Protein AF-A0A374VRX0-F1 (afdb_monomer_lite)

Sequence (339 aa):
MTEEELYAGAGEVTRKCLDDILESEYGFVQDDEETYTSEYLLTYPCKTFAEGLTDTLLQHGFSGQADDAKEKIAYVRECCKQRGVTLNPEVIKSWFCGTRPNSGERSRDSLFRLCFALGLNDRETASFFQKVYFSCPFNFRSAKETVIWYCLRNGLGYPEMLSLAEQAEQLINEESATEEEMCYEQTSQLESALLQVGSTEELLCFFRENRLDFQMPRKTAIHYAKCLIQEATELAQNAIADQNEISHQKQKSGNVDLLLSVIFGENMRTYQKKSSFSKEAVFPELIRSDFPLGMNLSRIKRGEPVSDTILRKTLILLNFYCFFAVLFAKNDTSDLFCA

Foldseek 3Di:
DDPVVLCVVPAPVRVVVVCCVVVPPVDVPLDPPPPPPLVCLLVVPQDALQRLVLVVCVVLDQPDDSLDLVSQLVSLVVLCVVQVFDADSVLSSCSNPHHAQDPDPVSLVNLLSSCLSSLAALVRQQCCCVRNVVHHRADLLALLRLLSNVCRNVSHTPVVSVVLSVLLVCLLVVDDDDPVPDDDDRSVVSVVCSVVDDDSVSSSVSSNVCSVSNVDPCPSLLVLLLVLLVLLLVLLVVVVVVVDPDDDDDPDDPSLVSSVCSLPPPVCVVCVPPHHCCPPPSGPNVCSSLAADSVLSVCSNVVHDDDPSNSSNSSNSSSVSSVVSVVVVVCVVPPPDND

Structure (mmCIF, N/CA/C/O backbone):
data_AF-A0A374VRX0-F1
#
_entry.id   AF-A0A374VRX0-F1
#
loop_
_atom_site.group_PDB
_atom_site.id
_atom_site.type_symbol
_atom_site.label_atom_id
_atom_site.label_alt_id
_atom_site.label_comp_id
_atom_site.label_asym_id
_atom_site.label_entity_id
_atom_site.label_seq_id
_atom_site.pdbx_PDB_ins_code
_atom_site.Cartn_x
_atom_site.Cartn_y
_atom_site.Cartn_z
_atom_site.occupancy
_atom_site.B_iso_or_equiv
_atom_site.auth_seq_id
_atom_site.auth_comp_id
_atom_site.auth_asym_id
_atom_site.auth_atom_id
_atom_site.pdbx_PDB_model_num
ATOM 1 N N . MET A 1 1 ? 28.520 -6.061 -14.529 1.00 46.94 1 MET A N 1
ATOM 2 C CA . MET A 1 1 ? 27.678 -5.351 -13.565 1.00 46.94 1 MET A CA 1
ATOM 3 C C . MET A 1 1 ? 27.348 -6.385 -12.494 1.00 46.94 1 MET A C 1
ATOM 5 O O . MET A 1 1 ? 26.998 -7.487 -12.905 1.00 46.94 1 MET A O 1
ATOM 9 N N . THR A 1 2 ? 27.622 -6.142 -11.211 1.00 43.31 2 THR A N 1
ATOM 10 C CA . THR A 1 2 ? 27.417 -7.103 -10.104 1.00 43.31 2 THR A CA 1
ATOM 11 C C . THR A 1 2 ? 25.958 -7.097 -9.633 1.00 43.31 2 THR A C 1
ATOM 13 O O . THR A 1 2 ? 25.215 -6.164 -9.924 1.00 43.31 2 THR A O 1
ATOM 16 N N . GLU A 1 3 ? 25.530 -8.125 -8.895 1.00 43.12 3 GLU A N 1
ATOM 17 C CA . GLU A 1 3 ? 24.207 -8.174 -8.244 1.00 43.12 3 GLU A CA 1
ATOM 18 C C . GLU A 1 3 ? 23.927 -6.903 -7.415 1.00 43.12 3 GLU A C 1
ATOM 20 O O . GLU A 1 3 ? 22.835 -6.345 -7.437 1.00 43.12 3 GLU A O 1
ATOM 25 N N . GLU A 1 4 ? 24.964 -6.362 -6.772 1.00 43.19 4 GLU A N 1
ATOM 26 C CA . GLU A 1 4 ? 24.909 -5.122 -5.991 1.00 43.19 4 GLU A CA 1
ATOM 27 C C . GLU A 1 4 ? 24.466 -3.897 -6.810 1.00 43.19 4 GLU A C 1
ATOM 29 O O . GLU A 1 4 ? 23.812 -2.999 -6.276 1.00 43.19 4 GLU A O 1
ATOM 34 N N . GLU A 1 5 ? 24.777 -3.857 -8.106 1.00 45.66 5 GLU A N 1
ATOM 35 C CA . GLU A 1 5 ? 24.378 -2.771 -9.005 1.00 45.66 5 GLU A CA 1
ATOM 36 C C . GLU A 1 5 ? 22.905 -2.901 -9.445 1.00 45.66 5 GLU A C 1
ATOM 38 O O . GLU A 1 5 ? 22.247 -1.881 -9.640 1.00 45.66 5 GLU A O 1
ATOM 43 N N . LEU A 1 6 ? 22.343 -4.120 -9.502 1.00 41.59 6 LEU A N 1
ATOM 44 C CA . LEU A 1 6 ? 20.906 -4.355 -9.742 1.00 41.59 6 LEU A CA 1
ATOM 45 C C . LEU A 1 6 ? 20.046 -3.849 -8.569 1.00 41.59 6 LEU A C 1
ATOM 47 O O . LEU A 1 6 ? 18.936 -3.342 -8.757 1.00 41.59 6 LEU A O 1
ATOM 51 N N . TYR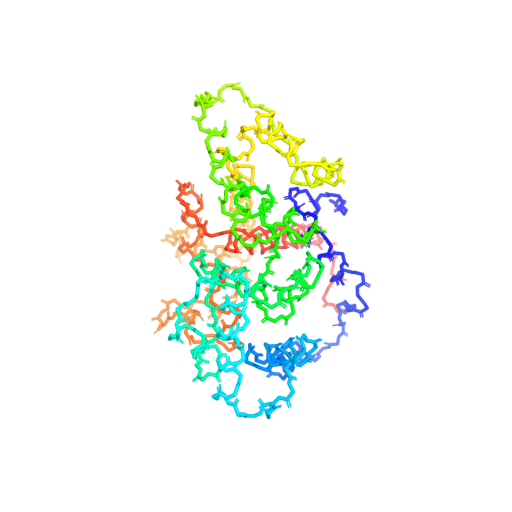 A 1 7 ? 20.580 -3.948 -7.350 1.00 45.06 7 TYR A N 1
ATOM 52 C CA . TYR A 1 7 ? 19.927 -3.503 -6.118 1.00 45.06 7 TYR A CA 1
ATOM 53 C C . TYR A 1 7 ? 20.205 -2.036 -5.753 1.00 45.06 7 TYR A C 1
ATOM 55 O O . TYR A 1 7 ? 19.698 -1.541 -4.728 1.00 45.06 7 TYR A O 1
ATOM 63 N N . ALA A 1 8 ? 20.995 -1.324 -6.562 1.00 41.69 8 ALA A N 1
ATOM 64 C CA . ALA A 1 8 ? 21.318 0.077 -6.334 1.00 41.69 8 ALA A CA 1
ATOM 65 C C . ALA A 1 8 ? 20.035 0.927 -6.364 1.00 41.69 8 ALA A C 1
ATOM 67 O O . ALA A 1 8 ? 19.256 0.904 -7.311 1.00 41.69 8 ALA A O 1
ATOM 68 N N . GLY A 1 9 ? 19.753 1.643 -5.272 1.00 40.66 9 GLY A N 1
ATOM 69 C CA . GLY A 1 9 ? 18.542 2.466 -5.144 1.00 40.66 9 GLY A CA 1
ATOM 70 C C . GLY A 1 9 ? 17.218 1.699 -4.976 1.00 40.66 9 GLY A C 1
ATOM 71 O O . GLY A 1 9 ? 16.185 2.333 -4.743 1.00 40.66 9 GLY A O 1
ATOM 72 N N . ALA A 1 10 ? 17.218 0.361 -5.034 1.00 46.75 10 ALA A N 1
ATOM 73 C CA . ALA A 1 10 ? 16.049 -0.451 -4.711 1.00 46.75 10 ALA A CA 1
ATOM 74 C C . ALA A 1 10 ? 15.803 -0.442 -3.191 1.00 46.75 10 ALA A C 1
ATOM 76 O O . ALA A 1 10 ? 16.706 -0.727 -2.405 1.00 46.75 10 ALA A O 1
ATOM 77 N N . GLY A 1 11 ? 14.579 -0.108 -2.769 1.00 51.78 11 GLY A N 1
ATOM 78 C CA . GLY A 1 11 ? 14.168 -0.253 -1.368 1.00 51.78 11 GLY A CA 1
ATOM 79 C C . GLY A 1 11 ? 14.103 -1.727 -0.955 1.00 51.78 11 GLY A C 1
ATOM 80 O O . GLY A 1 11 ? 13.935 -2.592 -1.809 1.00 51.78 11 GLY A O 1
ATOM 81 N N . GLU A 1 12 ? 14.190 -2.014 0.342 1.00 51.53 12 GLU A N 1
ATOM 82 C CA . GLU A 1 12 ? 14.286 -3.378 0.894 1.00 51.53 12 GLU A CA 1
ATOM 83 C C . GLU A 1 12 ? 13.179 -4.325 0.415 1.00 51.53 12 GLU A C 1
ATOM 85 O O . GLU A 1 12 ? 13.454 -5.444 0.004 1.00 51.53 12 GLU A O 1
ATOM 90 N N . VAL A 1 13 ? 11.934 -3.847 0.351 1.00 50.81 13 VAL A N 1
ATOM 91 C CA . VAL A 1 13 ? 10.809 -4.631 -0.187 1.00 50.81 13 VAL A CA 1
ATOM 92 C C . VAL A 1 13 ? 11.011 -4.967 -1.666 1.00 50.81 13 VAL A C 1
ATOM 94 O O . VAL A 1 13 ? 10.686 -6.064 -2.099 1.00 50.81 13 VAL A O 1
ATOM 97 N N . THR A 1 14 ? 11.546 -4.027 -2.449 1.00 53.75 14 THR A N 1
ATOM 98 C CA . THR A 1 14 ? 11.850 -4.263 -3.863 1.00 53.75 14 THR A CA 1
ATOM 99 C C . THR A 1 14 ? 12.999 -5.251 -4.011 1.00 53.75 14 THR A C 1
ATOM 101 O O . THR A 1 14 ? 12.908 -6.101 -4.883 1.00 53.75 14 THR A O 1
ATOM 104 N N . ARG A 1 15 ? 14.034 -5.167 -3.163 1.00 56.09 15 ARG A N 1
ATOM 105 C CA . ARG A 1 15 ? 15.128 -6.150 -3.142 1.00 56.09 15 ARG A CA 1
ATOM 106 C C . ARG A 1 15 ? 14.596 -7.527 -2.819 1.00 56.09 15 ARG A C 1
ATOM 108 O O . ARG A 1 15 ? 14.664 -8.372 -3.682 1.00 56.09 15 ARG A O 1
ATOM 115 N N . LYS A 1 16 ? 13.885 -7.687 -1.703 1.00 53.12 16 LYS A N 1
ATOM 116 C CA . LYS A 1 16 ? 13.289 -8.968 -1.326 1.00 53.12 16 LYS A CA 1
ATOM 117 C C . LYS A 1 16 ? 12.394 -9.558 -2.418 1.00 53.12 16 LYS A C 1
ATOM 119 O O . LYS A 1 16 ? 12.454 -10.747 -2.668 1.00 53.12 16 LYS A O 1
ATOM 124 N N . CYS A 1 17 ? 11.570 -8.747 -3.087 1.00 53.16 17 CYS A N 1
ATOM 125 C CA . CYS A 1 17 ? 10.779 -9.247 -4.212 1.00 53.16 17 CYS A CA 1
ATOM 126 C C . CYS A 1 17 ? 11.642 -9.652 -5.415 1.00 53.16 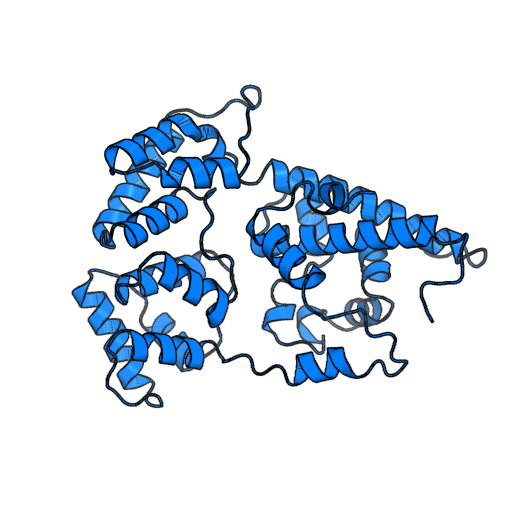17 CYS A C 1
ATOM 128 O O . CYS A 1 17 ? 11.267 -10.583 -6.113 1.00 53.16 17 CYS A O 1
ATOM 130 N N . LEU A 1 18 ? 12.737 -8.942 -5.695 1.00 55.72 18 LEU A N 1
ATOM 131 C CA . LEU A 1 18 ? 13.678 -9.311 -6.752 1.00 55.72 18 LEU A CA 1
ATOM 132 C C . LEU A 1 18 ? 14.470 -10.564 -6.363 1.00 55.72 18 LEU A C 1
ATOM 134 O O . LEU A 1 18 ? 14.548 -11.458 -7.189 1.00 55.72 18 LEU A O 1
ATOM 138 N N . ASP A 1 19 ? 14.951 -10.663 -5.125 1.00 55.12 19 ASP A N 1
ATOM 139 C CA . ASP A 1 19 ? 15.604 -11.841 -4.548 1.00 55.12 19 ASP A CA 1
ATOM 140 C C . ASP A 1 19 ? 14.660 -13.042 -4.645 1.00 55.12 19 ASP A C 1
ATOM 142 O O . ASP A 1 19 ? 15.007 -14.034 -5.260 1.00 55.12 19 ASP A O 1
ATOM 146 N N . ASP A 1 20 ? 13.411 -12.922 -4.180 1.00 52.62 20 ASP A N 1
ATOM 147 C CA . ASP A 1 20 ? 12.407 -13.986 -4.282 1.00 52.62 20 ASP A CA 1
ATOM 148 C C . ASP A 1 20 ? 12.154 -14.392 -5.751 1.00 52.62 20 ASP A C 1
ATOM 150 O O . ASP A 1 20 ? 11.906 -15.561 -6.024 1.00 52.62 20 ASP A O 1
ATOM 154 N N . ILE A 1 21 ? 12.210 -13.458 -6.711 1.00 54.72 21 ILE A N 1
ATOM 155 C CA . ILE A 1 21 ? 12.060 -13.756 -8.148 1.00 54.72 21 ILE A CA 1
ATOM 156 C C . ILE A 1 21 ? 13.313 -14.450 -8.704 1.00 54.72 21 ILE A C 1
ATOM 158 O O . ILE A 1 21 ? 13.181 -15.387 -9.486 1.00 54.72 21 ILE A O 1
ATOM 162 N N . LEU A 1 22 ? 14.508 -14.008 -8.316 1.00 52.75 22 LEU A N 1
ATOM 163 C CA . LEU A 1 22 ? 15.796 -14.499 -8.817 1.00 52.75 22 LEU A CA 1
ATOM 164 C C . LEU A 1 22 ? 16.233 -15.819 -8.155 1.00 52.75 22 LEU A C 1
ATOM 166 O O . LEU A 1 22 ? 16.872 -16.639 -8.807 1.00 52.75 22 LEU A O 1
ATOM 170 N N . GLU A 1 23 ? 15.891 -16.022 -6.881 1.00 49.25 23 GLU A N 1
ATOM 171 C CA . GLU A 1 23 ? 16.147 -17.229 -6.081 1.00 49.25 23 GLU A CA 1
ATOM 172 C C . GLU A 1 23 ? 15.068 -18.295 -6.266 1.00 49.25 23 GLU A C 1
ATOM 174 O O . GLU A 1 23 ? 15.305 -19.474 -5.988 1.00 49.25 23 GLU A O 1
ATOM 179 N N . SER A 1 24 ? 13.866 -17.910 -6.706 1.00 41.94 24 SER A N 1
ATOM 180 C CA . SER A 1 24 ? 12.857 -18.902 -7.044 1.00 41.94 24 SER A CA 1
ATOM 181 C C . SER A 1 24 ? 13.374 -19.813 -8.159 1.00 41.94 24 SER A C 1
ATOM 183 O O . SER A 1 24 ? 13.980 -19.347 -9.119 1.00 41.94 24 SER A O 1
ATOM 185 N N . GLU A 1 25 ? 13.088 -21.117 -8.073 1.00 36.41 25 GLU A N 1
ATOM 186 C CA . GLU A 1 25 ? 13.381 -22.118 -9.119 1.00 36.41 25 GLU A CA 1
ATOM 187 C C . GLU A 1 25 ? 12.646 -21.846 -10.454 1.00 36.41 25 GLU A C 1
ATOM 189 O O . GLU A 1 25 ? 12.513 -22.734 -11.294 1.00 36.41 25 GLU A O 1
ATOM 194 N N . TYR A 1 26 ? 12.174 -20.621 -10.697 1.00 45.47 26 TYR A N 1
ATOM 195 C CA . TYR A 1 26 ? 11.906 -20.125 -12.036 1.00 45.47 26 TYR A CA 1
ATOM 196 C C . TYR A 1 26 ? 13.253 -19.877 -12.717 1.00 45.47 26 TYR A C 1
ATOM 198 O O . TYR A 1 26 ? 13.641 -18.745 -13.006 1.00 45.47 26 TYR A O 1
ATOM 206 N N . GLY A 1 27 ? 13.970 -20.965 -13.014 1.00 36.22 27 GLY A N 1
ATOM 207 C CA . GLY A 1 27 ? 14.895 -20.930 -14.132 1.00 36.22 27 GLY A CA 1
ATOM 208 C C . GLY A 1 27 ? 14.141 -20.319 -15.310 1.00 36.22 27 GLY A C 1
ATOM 209 O O . GLY A 1 27 ? 12.973 -20.651 -15.527 1.00 36.22 27 GLY A O 1
ATOM 210 N N . PHE A 1 28 ? 14.766 -19.383 -16.024 1.00 40.41 28 PHE A N 1
ATOM 211 C CA . PHE A 1 28 ? 14.291 -19.005 -17.349 1.00 40.41 28 PHE A CA 1
ATOM 212 C C . PHE A 1 28 ? 14.180 -20.313 -18.131 1.00 40.41 28 PHE A C 1
ATOM 214 O O . PHE A 1 28 ? 15.199 -20.906 -18.481 1.00 40.41 28 PHE A O 1
ATOM 221 N N . VAL A 1 29 ? 12.961 -20.842 -18.245 1.00 36.88 29 VAL A N 1
ATOM 222 C CA . VAL A 1 29 ? 12.732 -22.155 -18.831 1.00 36.88 29 VAL A CA 1
ATOM 223 C C . VAL A 1 29 ? 13.149 -22.018 -20.289 1.00 36.88 29 VAL A C 1
ATOM 225 O O . VAL A 1 29 ? 12.511 -21.281 -21.037 1.00 36.88 29 VAL A O 1
ATOM 228 N N . GLN A 1 30 ? 14.247 -22.675 -20.665 1.00 39.25 30 GLN A N 1
ATOM 229 C CA . GLN A 1 30 ? 14.655 -22.885 -22.056 1.00 39.25 30 GLN A CA 1
ATOM 230 C C . GLN A 1 30 ? 13.724 -23.921 -22.704 1.00 39.25 30 GLN A C 1
ATOM 232 O O . GLN A 1 30 ? 14.182 -24.947 -23.192 1.00 39.25 30 GLN A O 1
ATOM 237 N N . ASP A 1 31 ? 12.411 -23.711 -22.626 1.00 36.66 31 ASP A N 1
ATOM 238 C CA . ASP A 1 31 ? 11.465 -24.501 -23.402 1.00 36.66 31 ASP A CA 1
ATOM 239 C C . ASP A 1 31 ? 10.896 -23.605 -24.492 1.00 36.66 31 ASP A C 1
ATOM 241 O O . ASP A 1 31 ? 10.275 -22.574 -24.227 1.00 36.66 31 ASP A O 1
ATOM 245 N N . ASP A 1 32 ? 11.077 -24.063 -25.728 1.00 42.22 32 ASP A N 1
ATOM 246 C CA . ASP A 1 32 ? 10.605 -23.484 -26.989 1.00 42.22 32 ASP A CA 1
ATOM 247 C C . ASP A 1 32 ? 9.068 -23.332 -27.075 1.00 42.22 32 ASP A C 1
ATOM 249 O O . ASP A 1 32 ? 8.522 -22.926 -28.103 1.00 42.22 32 ASP A O 1
ATOM 253 N N . GLU A 1 33 ? 8.343 -23.655 -26.001 1.00 43.09 33 GLU A N 1
ATOM 254 C CA . GLU A 1 33 ? 6.912 -23.438 -25.857 1.00 43.09 33 GLU A CA 1
ATOM 255 C C . GLU A 1 33 ? 6.644 -22.248 -24.922 1.00 43.09 33 GLU A C 1
ATOM 257 O O . GLU A 1 33 ? 6.479 -22.381 -23.709 1.00 43.09 33 GLU A O 1
ATOM 262 N N . GLU A 1 34 ? 6.526 -21.068 -25.535 1.00 44.81 34 GLU A N 1
ATOM 263 C CA . GLU A 1 34 ? 6.124 -19.748 -25.004 1.00 44.81 34 GLU A CA 1
ATOM 264 C C . GLU A 1 34 ? 4.774 -19.715 -24.228 1.00 44.81 34 GLU A C 1
ATOM 266 O O . GLU A 1 34 ? 4.194 -18.655 -23.972 1.00 44.81 34 GLU A O 1
ATOM 271 N N . THR A 1 35 ? 4.227 -20.870 -23.851 1.00 41.03 35 THR A N 1
ATOM 272 C CA . THR A 1 35 ? 2.845 -21.053 -23.395 1.00 41.03 35 THR A CA 1
ATOM 273 C C . THR A 1 35 ? 2.663 -20.832 -21.885 1.00 41.03 35 THR A C 1
ATOM 275 O O . THR A 1 35 ? 1.557 -20.543 -21.434 1.00 41.03 35 THR A O 1
ATOM 278 N N . TYR A 1 36 ? 3.721 -20.876 -21.067 1.00 47.44 36 TYR A N 1
ATOM 279 C CA . TYR A 1 36 ? 3.543 -20.988 -19.610 1.00 47.44 36 TYR A CA 1
ATOM 280 C C . TYR A 1 36 ? 3.323 -19.681 -18.829 1.00 47.44 36 TYR A C 1
ATOM 282 O O . TYR A 1 36 ? 2.727 -19.730 -17.758 1.00 47.44 36 TYR A O 1
ATOM 290 N N . THR A 1 37 ? 3.721 -18.498 -19.310 1.00 54.06 37 THR A N 1
ATOM 291 C CA . THR A 1 37 ? 3.550 -17.255 -18.517 1.00 54.06 37 THR A CA 1
ATOM 292 C C . THR A 1 37 ? 2.197 -16.584 -18.734 1.00 54.06 37 THR A C 1
ATOM 294 O O . THR A 1 37 ? 1.567 -16.136 -17.776 1.00 54.06 37 THR A O 1
ATOM 297 N N . SER A 1 38 ? 1.719 -16.522 -19.978 1.00 49.25 38 SER A N 1
ATOM 298 C CA . SER A 1 38 ? 0.449 -15.867 -20.304 1.00 49.25 38 SER A CA 1
ATOM 299 C C . SER A 1 38 ? -0.756 -16.682 -19.824 1.00 49.25 38 SER A C 1
ATOM 301 O O . SER A 1 38 ? -1.636 -16.125 -19.171 1.00 49.25 38 SER A O 1
ATOM 303 N N . GLU A 1 39 ? -0.766 -17.999 -20.045 1.00 54.38 39 GLU A N 1
ATOM 304 C CA . GLU A 1 39 ? -1.825 -18.893 -19.568 1.00 54.38 39 GLU A CA 1
ATOM 305 C C . GLU A 1 39 ? -1.838 -18.983 -18.035 1.00 54.38 39 GLU A C 1
ATOM 307 O O . GLU A 1 39 ? -2.901 -18.897 -17.417 1.00 54.38 39 GLU A O 1
ATOM 312 N N . TYR A 1 40 ? -0.668 -19.026 -17.389 1.00 53.81 40 TYR A N 1
ATOM 313 C CA . TYR A 1 40 ? -0.580 -18.941 -15.930 1.00 53.81 40 TYR A CA 1
ATOM 314 C C . TYR A 1 40 ? -1.113 -17.611 -15.391 1.00 53.81 40 TYR A C 1
ATOM 316 O O . TYR A 1 40 ? -1.929 -17.617 -14.482 1.00 53.81 40 TYR A O 1
ATOM 324 N N . LEU A 1 41 ? -0.740 -16.460 -15.963 1.00 54.69 41 LEU A N 1
ATOM 325 C CA . LEU A 1 41 ? -1.286 -15.160 -15.542 1.00 54.69 41 LEU A CA 1
ATOM 326 C C . LEU A 1 41 ? -2.801 -15.035 -15.775 1.00 54.69 41 LEU A C 1
ATOM 328 O O . LEU A 1 41 ? -3.472 -14.304 -15.043 1.00 54.69 41 LEU A O 1
ATOM 332 N N . LEU A 1 42 ? -3.341 -15.734 -16.778 1.00 55.62 42 LEU A N 1
ATOM 333 C CA . LEU A 1 42 ? -4.777 -15.787 -17.067 1.00 55.62 42 LEU A CA 1
ATOM 334 C C . LEU A 1 42 ? -5.542 -16.719 -16.121 1.00 55.62 42 LEU A C 1
ATOM 336 O O . LEU A 1 42 ? -6.707 -16.460 -15.820 1.00 55.62 42 LEU A O 1
ATOM 340 N N . THR A 1 43 ? -4.892 -17.777 -15.643 1.00 54.94 43 THR A N 1
ATOM 341 C CA . THR A 1 43 ? -5.447 -18.762 -14.704 1.00 54.94 43 THR A CA 1
ATOM 342 C C . THR A 1 43 ? -5.055 -18.505 -13.250 1.00 54.94 43 THR A C 1
ATOM 344 O O . THR A 1 43 ? -5.540 -19.214 -12.368 1.00 54.94 43 THR A O 1
ATOM 347 N N . TYR A 1 44 ? -4.207 -17.503 -12.984 1.00 56.47 44 TYR A N 1
ATOM 348 C CA . TYR A 1 44 ? -3.619 -17.270 -11.671 1.00 56.47 44 TYR A CA 1
ATOM 349 C C . TYR A 1 44 ? -4.739 -17.077 -10.644 1.00 56.47 44 TYR A C 1
ATOM 351 O O . TYR A 1 44 ? -5.477 -16.085 -1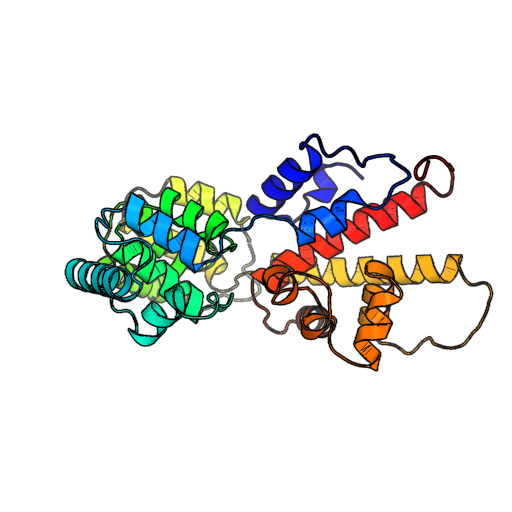0.734 1.00 56.47 44 TYR A O 1
ATOM 359 N N . PRO A 1 45 ? -4.900 -17.999 -9.674 1.00 57.09 45 PRO A N 1
ATOM 360 C CA . PRO A 1 45 ? -6.020 -17.989 -8.746 1.00 57.09 45 PRO A CA 1
ATOM 361 C C . PRO A 1 45 ? -5.770 -16.943 -7.654 1.00 57.09 45 PRO A C 1
ATOM 363 O O . PRO A 1 45 ? -5.545 -17.244 -6.483 1.00 57.09 45 PRO A O 1
ATOM 366 N N . CYS A 1 46 ? -5.791 -15.673 -8.046 1.00 65.75 46 CYS A N 1
ATOM 367 C CA . CYS A 1 46 ? -5.852 -14.559 -7.122 1.00 65.75 46 CYS A CA 1
ATOM 368 C C . CYS A 1 46 ? -7.243 -14.545 -6.500 1.00 65.75 46 CYS A C 1
ATOM 370 O O . CYS A 1 46 ? -8.225 -14.272 -7.194 1.00 65.75 46 CYS A O 1
ATOM 372 N N . LYS A 1 47 ? -7.320 -14.751 -5.181 1.00 78.56 47 LYS A N 1
ATOM 373 C CA . LYS A 1 47 ? -8.529 -14.406 -4.433 1.00 78.56 47 LYS A CA 1
ATOM 374 C C . LYS A 1 47 ? -8.914 -12.964 -4.751 1.00 78.56 47 LYS A C 1
ATOM 376 O O . LYS A 1 47 ? -8.078 -12.053 -4.769 1.00 78.56 47 LYS A O 1
ATOM 381 N N . THR A 1 48 ? -10.194 -12.754 -5.002 1.00 86.06 48 THR A N 1
ATOM 382 C CA . THR A 1 48 ? -10.766 -11.420 -5.097 1.00 86.06 48 THR A CA 1
ATOM 383 C C . THR A 1 48 ? -10.567 -10.682 -3.774 1.00 86.06 48 THR A C 1
ATOM 385 O O . THR A 1 48 ? -10.380 -11.279 -2.711 1.00 86.06 48 THR A O 1
ATOM 388 N N . PHE A 1 49 ? -10.638 -9.351 -3.817 1.00 90.06 49 PHE A N 1
ATOM 389 C CA . PHE A 1 49 ? -10.562 -8.553 -2.593 1.00 90.06 49 PHE A CA 1
ATOM 390 C C . PHE A 1 49 ? -11.656 -8.948 -1.589 1.00 90.06 49 PHE A C 1
ATOM 392 O O . PHE A 1 49 ? -11.387 -9.030 -0.396 1.00 90.06 49 PHE A O 1
ATOM 399 N N . ALA A 1 50 ? -12.866 -9.239 -2.076 1.00 92.56 50 ALA A N 1
ATOM 400 C CA . ALA A 1 50 ? -13.990 -9.651 -1.244 1.00 92.56 50 ALA A CA 1
ATOM 401 C C . ALA A 1 50 ? -13.736 -10.999 -0.550 1.00 92.56 50 ALA A C 1
ATOM 403 O O . ALA A 1 50 ? -14.030 -11.129 0.638 1.00 92.56 50 ALA A O 1
ATOM 404 N N . GLU A 1 51 ? -13.166 -11.980 -1.255 1.00 91.81 51 GLU A N 1
ATOM 405 C CA . GLU A 1 51 ? -12.783 -13.278 -0.681 1.00 91.81 51 GLU A CA 1
ATOM 406 C C . GLU A 1 51 ? -11.674 -13.110 0.360 1.00 91.81 51 GLU A C 1
ATOM 408 O O . GLU A 1 51 ? -11.842 -13.530 1.502 1.00 91.81 51 GLU A O 1
ATOM 413 N N . GLY A 1 52 ? -10.585 -12.412 0.020 1.00 92.88 52 GLY A N 1
ATOM 414 C CA . GLY A 1 52 ? -9.480 -12.191 0.958 1.00 92.88 52 GLY A CA 1
ATOM 415 C C . GLY A 1 52 ? -9.886 -11.375 2.192 1.00 92.88 52 GLY A C 1
ATOM 416 O O . GLY A 1 52 ? -9.431 -11.651 3.305 1.00 92.88 52 GLY A O 1
ATOM 417 N N . LEU A 1 53 ? -10.791 -10.403 2.034 1.00 95.88 53 LEU A N 1
ATOM 418 C CA . LEU A 1 53 ? -11.371 -9.682 3.164 1.00 95.88 53 LEU A CA 1
ATOM 419 C C . LEU A 1 53 ? -12.270 -10.598 4.001 1.00 95.88 53 LEU A C 1
ATOM 421 O O . LEU A 1 53 ? -12.197 -10.552 5.223 1.00 95.88 53 LEU A O 1
ATOM 425 N N . THR A 1 54 ? -13.082 -11.450 3.372 1.00 95.94 54 THR A N 1
ATOM 426 C CA . THR A 1 54 ? -13.931 -12.418 4.086 1.00 95.94 54 THR A CA 1
ATOM 427 C C . THR A 1 54 ? -13.086 -13.380 4.924 1.00 95.94 54 THR A C 1
ATOM 429 O O . THR A 1 54 ? -13.388 -13.570 6.099 1.00 95.94 54 THR A O 1
ATOM 432 N N . ASP A 1 55 ? -11.980 -13.893 4.381 1.00 94.81 55 ASP A N 1
ATOM 433 C CA . ASP A 1 55 ? -11.030 -14.721 5.135 1.00 94.81 55 ASP A CA 1
ATOM 434 C C . ASP A 1 55 ? -10.450 -13.971 6.338 1.00 94.81 55 ASP A C 1
ATOM 436 O O . ASP A 1 55 ? -10.353 -14.522 7.434 1.00 94.81 55 ASP A O 1
ATOM 440 N N . THR A 1 56 ? -10.110 -12.693 6.147 1.00 96.38 56 THR A N 1
ATOM 441 C CA . THR A 1 56 ? -9.608 -11.830 7.225 1.00 96.38 56 THR A CA 1
ATOM 442 C C . THR A 1 56 ? -10.670 -11.655 8.314 1.00 96.38 56 THR A C 1
ATOM 444 O O . THR A 1 56 ? -10.360 -11.746 9.497 1.00 96.38 56 THR A O 1
ATOM 447 N N . LEU A 1 57 ? -11.943 -11.465 7.949 1.00 97.44 57 LEU A N 1
ATOM 448 C CA . LEU A 1 57 ? -13.027 -11.379 8.930 1.00 97.44 57 LEU A CA 1
ATOM 449 C C . LEU A 1 57 ? -13.168 -12.675 9.740 1.00 97.44 57 LEU A C 1
ATOM 451 O O . LEU A 1 57 ? -13.276 -12.610 10.964 1.00 97.44 57 LEU A O 1
ATOM 455 N N . LEU A 1 58 ? -13.153 -13.835 9.072 1.00 96.31 58 LEU A N 1
ATOM 456 C CA . LEU A 1 58 ? -13.279 -15.150 9.714 1.00 96.31 58 LEU A CA 1
ATOM 457 C C . LEU A 1 58 ? -12.139 -15.404 10.710 1.00 96.31 58 LEU A C 1
ATOM 459 O O . LEU A 1 58 ? -12.380 -15.855 11.828 1.00 96.31 58 LEU A O 1
ATOM 463 N N . GLN A 1 59 ? -10.905 -15.053 10.337 1.00 94.56 59 GLN A N 1
ATOM 464 C CA . GLN A 1 59 ? -9.734 -15.160 11.216 1.00 94.56 59 GLN A CA 1
ATOM 465 C C . GLN A 1 59 ? -9.834 -14.251 12.448 1.00 94.56 59 GLN A C 1
ATOM 467 O O . GLN A 1 59 ? -9.312 -14.590 13.507 1.00 94.56 59 GLN A O 1
ATOM 472 N N . HIS A 1 60 ? -10.546 -13.129 12.327 1.00 94.44 60 HIS A N 1
ATOM 473 C CA . HIS A 1 60 ? -10.679 -12.121 13.376 1.00 94.44 60 HIS A CA 1
ATOM 474 C C . HIS A 1 60 ? -12.048 -12.120 14.063 1.00 94.44 60 HIS A C 1
ATOM 476 O O . HIS A 1 60 ? -12.449 -11.093 14.605 1.00 94.44 60 HIS A O 1
ATOM 482 N N . GLY A 1 61 ? -12.751 -13.258 14.087 1.00 93.75 61 GLY A N 1
ATOM 483 C CA . GLY A 1 61 ? -13.911 -13.474 14.962 1.00 93.75 61 GLY A CA 1
ATOM 484 C C . GLY A 1 61 ? -15.288 -13.314 14.314 1.00 93.75 61 GLY A C 1
ATOM 485 O O . GLY A 1 61 ? -16.295 -13.400 15.017 1.00 93.75 61 GLY A O 1
ATOM 486 N N . PHE A 1 62 ? -15.370 -13.124 12.995 1.00 96.81 62 PHE A N 1
ATOM 487 C CA . PHE A 1 62 ? -16.650 -13.210 12.293 1.00 96.81 62 PHE A CA 1
ATOM 488 C C . PHE A 1 62 ? -17.151 -14.660 12.279 1.00 96.81 62 PHE A C 1
ATOM 490 O O . PHE A 1 62 ? -16.467 -15.553 11.788 1.00 96.81 62 PHE A O 1
ATOM 497 N N . SER A 1 63 ? -18.356 -14.888 12.802 1.00 94.38 63 SER A N 1
ATOM 498 C CA . SER A 1 63 ? -18.998 -16.211 12.890 1.00 94.38 63 SER A CA 1
ATOM 499 C C . SER A 1 63 ? -20.264 -16.344 12.035 1.00 94.38 63 SER A C 1
ATOM 501 O O . SER A 1 63 ? -20.979 -17.341 12.142 1.00 94.38 63 SER A O 1
ATOM 503 N N . GLY A 1 64 ? -20.557 -15.332 11.214 1.00 92.50 64 GLY A N 1
ATOM 504 C CA . GLY A 1 64 ? -21.691 -15.330 10.296 1.00 92.50 64 GLY A CA 1
ATOM 505 C C . GLY A 1 64 ? -21.433 -16.119 9.010 1.00 92.50 64 GLY A C 1
ATOM 506 O O . GLY A 1 64 ? -20.401 -16.769 8.837 1.00 92.50 64 GLY A O 1
ATOM 507 N N . GLN A 1 65 ? -22.379 -16.042 8.079 1.00 92.38 65 GLN A N 1
ATOM 508 C CA . GLN A 1 65 ? -22.285 -16.699 6.777 1.00 92.38 65 GLN A CA 1
ATOM 509 C C . GLN A 1 65 ? -21.304 -15.959 5.859 1.00 92.38 65 GLN A C 1
ATOM 511 O O . GLN A 1 65 ? -21.477 -14.775 5.564 1.00 92.38 65 GLN A O 1
ATOM 516 N N . ALA A 1 66 ? -20.286 -16.667 5.359 1.00 90.19 66 ALA A N 1
ATOM 517 C CA . ALA A 1 66 ? -19.244 -16.096 4.498 1.00 90.19 66 ALA A CA 1
ATOM 518 C C . ALA A 1 66 ? -19.802 -15.498 3.192 1.00 90.19 66 ALA A C 1
ATOM 520 O O . ALA A 1 66 ? -19.281 -14.492 2.704 1.00 90.19 66 ALA A O 1
ATOM 521 N N . ASP A 1 67 ? -20.894 -16.055 2.671 1.00 90.75 67 ASP A N 1
ATOM 522 C CA . ASP A 1 67 ? -21.539 -15.594 1.438 1.00 90.75 67 ASP A CA 1
ATOM 523 C C . ASP A 1 67 ? -22.560 -14.465 1.672 1.00 90.75 67 ASP A C 1
ATOM 525 O O . ASP A 1 67 ? -22.998 -13.815 0.719 1.00 90.75 67 ASP A O 1
ATOM 529 N N . ASP A 1 68 ? -22.912 -14.160 2.928 1.00 93.50 68 ASP A N 1
ATOM 530 C CA . ASP A 1 68 ? -23.845 -13.076 3.243 1.00 93.50 68 ASP A CA 1
ATOM 531 C C . ASP A 1 68 ? -23.107 -11.740 3.415 1.00 93.50 68 ASP A C 1
ATOM 533 O O . ASP A 1 68 ? -22.528 -11.411 4.456 1.00 93.50 68 ASP A O 1
ATOM 537 N N . ALA A 1 69 ? -23.161 -10.911 2.371 1.00 93.31 69 ALA A N 1
ATOM 538 C CA . ALA A 1 69 ? -22.592 -9.569 2.403 1.00 93.31 69 ALA A CA 1
ATOM 539 C C . ALA A 1 69 ? -23.193 -8.679 3.509 1.00 93.31 69 ALA A C 1
ATOM 541 O O . ALA A 1 69 ? -22.483 -7.833 4.050 1.00 93.31 69 ALA A O 1
ATOM 542 N N . LYS A 1 70 ? -24.471 -8.841 3.875 1.00 93.88 70 LYS A N 1
ATOM 543 C CA . LYS A 1 70 ? -25.111 -8.020 4.916 1.00 93.88 70 LYS A CA 1
ATOM 544 C C . LYS A 1 70 ? -24.555 -8.346 6.294 1.00 93.88 70 LYS A C 1
ATOM 546 O O . LYS A 1 70 ? -24.280 -7.412 7.046 1.00 93.88 70 LYS A O 1
ATOM 551 N N . GLU A 1 71 ? -24.359 -9.626 6.606 1.00 96.19 71 GLU A N 1
ATOM 552 C CA . GLU A 1 71 ? -23.750 -10.040 7.875 1.00 96.19 71 GLU A CA 1
ATOM 553 C C . GLU A 1 71 ? -22.307 -9.534 7.984 1.00 96.19 71 GLU A C 1
ATOM 555 O O . GLU A 1 71 ? -21.944 -8.937 8.999 1.00 96.19 71 GLU A O 1
ATOM 560 N N . LYS A 1 72 ? -21.517 -9.650 6.907 1.00 96.25 72 LYS A N 1
ATOM 561 C CA . LYS A 1 72 ? -20.141 -9.119 6.854 1.00 96.25 72 LYS A CA 1
ATOM 562 C C . LYS A 1 72 ? -20.089 -7.602 7.046 1.00 96.25 72 LYS A C 1
ATOM 564 O O . LYS A 1 72 ? -19.282 -7.098 7.827 1.00 96.25 72 LYS A O 1
ATOM 569 N N . ILE A 1 73 ? -20.976 -6.855 6.382 1.00 95.62 73 ILE A N 1
ATOM 570 C CA . ILE A 1 73 ? -21.077 -5.396 6.545 1.00 95.62 73 ILE A CA 1
ATOM 571 C C . ILE A 1 73 ? -21.470 -5.040 7.985 1.00 95.62 73 ILE A C 1
ATOM 573 O O . ILE A 1 73 ? -20.891 -4.121 8.565 1.00 95.62 73 ILE A O 1
ATOM 577 N N . ALA A 1 74 ? -22.445 -5.742 8.570 1.00 96.12 74 ALA A N 1
ATOM 578 C CA . ALA A 1 74 ? -22.879 -5.505 9.944 1.00 96.12 74 ALA A CA 1
ATOM 579 C C . ALA A 1 74 ? -21.744 -5.762 10.945 1.00 96.12 74 ALA A C 1
ATOM 581 O O . ALA A 1 74 ? -21.516 -4.931 11.824 1.00 96.12 74 ALA A O 1
ATOM 582 N N . TYR A 1 75 ? -20.989 -6.844 10.749 1.00 97.56 75 TYR A N 1
ATOM 583 C CA . TYR A 1 75 ? -19.823 -7.177 11.558 1.00 97.56 75 TYR A CA 1
ATOM 584 C C . TYR A 1 75 ? -18.767 -6.067 11.537 1.00 97.56 75 TYR A C 1
ATOM 586 O O . TYR A 1 75 ? -18.407 -5.537 12.586 1.00 97.56 75 TYR A O 1
ATOM 594 N N . VAL A 1 76 ? -18.343 -5.627 10.345 1.00 97.62 76 VAL A N 1
ATOM 595 C CA . VAL A 1 76 ? -17.355 -4.541 10.209 1.00 97.62 76 VAL A CA 1
ATOM 596 C C . VAL A 1 76 ? -17.848 -3.254 10.877 1.00 97.62 76 VAL A C 1
ATOM 598 O O . VAL A 1 76 ? -17.068 -2.558 11.528 1.00 97.62 76 VAL A O 1
ATOM 601 N N . ARG A 1 77 ? -19.140 -2.924 10.755 1.00 96.81 77 ARG A N 1
ATOM 602 C CA . ARG A 1 77 ? -19.719 -1.728 11.390 1.00 96.81 77 ARG A CA 1
ATOM 603 C C . ARG A 1 77 ? -19.727 -1.815 12.913 1.00 96.81 77 ARG A C 1
ATOM 605 O O . ARG A 1 77 ? -19.465 -0.805 13.564 1.00 96.81 77 ARG A O 1
ATOM 612 N N . GLU A 1 78 ? -20.010 -2.985 13.470 1.00 96.88 78 GLU A N 1
ATOM 613 C CA . GLU A 1 78 ? -19.955 -3.200 14.915 1.00 96.88 78 GLU A CA 1
ATOM 614 C C . GLU A 1 78 ? -18.513 -3.095 15.427 1.00 96.88 78 GLU A C 1
ATOM 616 O O . GLU A 1 78 ? -18.246 -2.349 16.367 1.00 96.88 78 GLU A O 1
ATOM 621 N N . CYS A 1 79 ? -17.560 -3.713 14.729 1.00 97.75 79 CYS A N 1
ATOM 622 C CA . CYS A 1 79 ? -16.129 -3.567 14.986 1.00 97.75 79 CYS A CA 1
ATOM 623 C C . CYS A 1 79 ? -15.668 -2.094 14.973 1.00 97.75 79 CYS A C 1
ATOM 625 O O . CYS A 1 79 ? -14.960 -1.650 15.879 1.00 97.75 79 CYS A O 1
ATOM 627 N N . CYS A 1 80 ? -16.126 -1.307 13.992 1.00 97.44 80 CYS A N 1
ATOM 628 C CA . CYS A 1 80 ? -15.856 0.132 13.928 1.00 97.44 80 CYS A CA 1
ATOM 629 C C . CYS A 1 80 ? -16.374 0.866 15.170 1.00 97.44 80 CYS A C 1
ATOM 631 O O . CYS A 1 80 ? -15.645 1.649 15.777 1.00 97.44 80 CYS A O 1
ATOM 633 N N . LYS A 1 81 ? -17.623 0.592 15.569 1.00 96.44 81 LYS A N 1
ATOM 634 C CA . LYS A 1 81 ? -18.258 1.214 16.735 1.00 96.44 81 LYS A CA 1
ATOM 635 C C . LYS A 1 81 ? -17.517 0.875 18.029 1.00 96.44 81 LYS A C 1
ATOM 637 O O . LYS A 1 81 ? -17.272 1.772 18.830 1.00 96.44 81 LYS A O 1
ATOM 642 N N . GLN A 1 82 ? -17.143 -0.389 18.216 1.00 96.25 82 GLN A N 1
ATOM 643 C CA . GLN A 1 82 ? -16.434 -0.858 19.409 1.00 96.25 82 GLN A CA 1
ATOM 644 C C . GLN A 1 82 ? -15.053 -0.216 19.566 1.00 96.25 82 GLN A C 1
ATOM 646 O O . GLN A 1 82 ? -14.636 0.059 20.686 1.00 96.25 82 GLN A O 1
ATOM 651 N N . ARG A 1 83 ? -14.358 0.049 18.454 1.00 95.88 83 ARG A N 1
ATOM 652 C CA . ARG A 1 83 ? -12.985 0.581 18.452 1.00 95.88 83 ARG A CA 1
ATOM 653 C C . ARG A 1 83 ? -12.890 2.076 18.124 1.00 95.88 83 ARG A C 1
ATOM 655 O O . ARG A 1 83 ? -11.799 2.580 17.876 1.00 9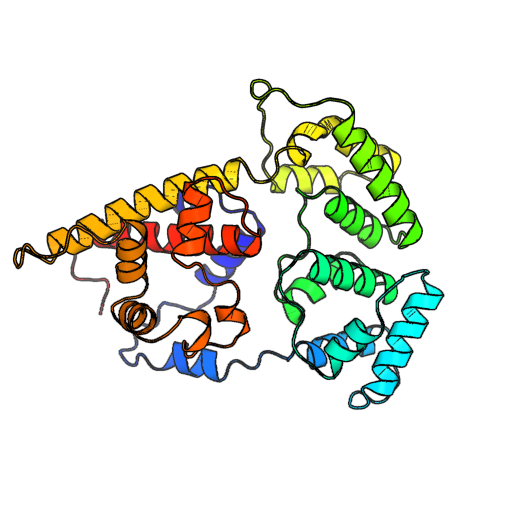5.88 83 ARG A O 1
ATOM 662 N N . GLY A 1 84 ? -14.019 2.790 18.100 1.00 95.38 84 GLY A N 1
ATOM 663 C CA . GLY A 1 84 ? -14.050 4.234 17.837 1.00 95.38 84 GLY A CA 1
ATOM 664 C C . GLY A 1 84 ? -13.577 4.630 16.432 1.00 95.38 84 GLY A C 1
ATOM 665 O O . GLY A 1 84 ? -13.116 5.750 16.222 1.00 95.38 84 GLY A O 1
ATOM 666 N N . VAL A 1 85 ? -13.674 3.724 15.457 1.00 96.94 85 VAL A N 1
ATOM 667 C CA . VAL A 1 85 ? -13.264 3.967 14.070 1.00 96.94 85 VAL A CA 1
ATOM 668 C C . VAL A 1 85 ? -14.451 4.464 13.256 1.00 96.94 85 VAL A C 1
ATOM 670 O O . VAL A 1 85 ? -15.546 3.910 13.311 1.00 96.94 85 VAL A O 1
ATOM 673 N N . THR A 1 86 ? -14.225 5.484 12.429 1.00 94.31 86 THR A N 1
ATOM 674 C CA . THR A 1 86 ? -15.227 5.948 11.461 1.00 94.31 86 THR A CA 1
ATOM 675 C C . THR A 1 86 ? -14.873 5.477 10.056 1.00 94.31 86 THR A C 1
ATOM 677 O O . THR A 1 86 ? -13.826 5.853 9.527 1.00 94.31 86 THR A O 1
ATOM 680 N N . LEU A 1 87 ? -15.771 4.704 9.441 1.00 94.31 87 LEU A N 1
ATOM 681 C CA . LEU A 1 87 ? -15.705 4.270 8.045 1.00 94.31 87 LEU A CA 1
ATOM 682 C C . LEU A 1 87 ? -17.019 4.565 7.318 1.00 94.31 87 LEU A C 1
ATOM 684 O O . LEU A 1 87 ? -18.102 4.462 7.895 1.00 94.31 87 LEU A O 1
ATOM 688 N N . ASN A 1 88 ? -16.923 4.921 6.035 1.00 92.06 88 ASN A N 1
ATOM 689 C CA . ASN A 1 88 ? -18.096 5.197 5.210 1.00 92.06 88 ASN A CA 1
ATOM 690 C C . ASN A 1 88 ? -18.854 3.883 4.902 1.00 92.06 88 ASN A C 1
ATOM 692 O O . ASN A 1 88 ? -18.263 2.981 4.304 1.00 92.06 88 ASN A O 1
ATOM 696 N N . PRO A 1 89 ? -20.154 3.769 5.242 1.00 89.56 89 PRO A N 1
ATOM 697 C CA . PRO A 1 89 ? -20.939 2.561 4.988 1.00 89.56 89 PRO A CA 1
ATOM 698 C C . PRO A 1 89 ? -20.991 2.125 3.517 1.00 89.56 89 PRO A C 1
ATOM 700 O O . PRO A 1 89 ? -20.954 0.928 3.243 1.00 89.56 89 PRO A O 1
ATOM 703 N N . GLU A 1 90 ? -21.037 3.068 2.571 1.00 90.50 90 GLU A N 1
ATOM 704 C CA . GLU A 1 90 ? -21.048 2.744 1.136 1.00 90.50 90 GLU A CA 1
ATOM 705 C C . GLU A 1 90 ? -19.700 2.186 0.669 1.00 90.50 90 GLU A C 1
ATOM 707 O O . GLU A 1 90 ? -19.656 1.323 -0.205 1.00 90.50 90 GLU A O 1
ATOM 712 N N . VAL A 1 91 ? -18.602 2.621 1.295 1.00 91.25 91 VAL A N 1
ATOM 713 C CA . VAL A 1 91 ? -17.263 2.076 1.033 1.00 91.25 91 VAL A CA 1
ATOM 714 C C . VAL A 1 91 ? -17.149 0.649 1.577 1.00 91.25 91 VAL A C 1
ATOM 716 O O . VAL A 1 91 ? -16.669 -0.231 0.874 1.00 91.25 91 VAL A O 1
ATOM 719 N N . ILE A 1 92 ? -17.661 0.376 2.782 1.00 93.31 92 ILE A N 1
ATOM 720 C CA . ILE A 1 92 ? -17.686 -0.997 3.325 1.00 93.31 92 ILE A CA 1
ATOM 721 C C . ILE A 1 92 ? -18.523 -1.912 2.422 1.00 93.31 92 ILE A C 1
ATOM 723 O O . ILE A 1 92 ? -18.136 -3.039 2.127 1.00 93.31 92 ILE A O 1
ATOM 727 N N . LYS A 1 93 ? -19.674 -1.425 1.953 1.00 92.31 93 LYS A N 1
ATOM 728 C CA . LYS A 1 93 ? -20.544 -2.175 1.046 1.00 92.31 93 LYS A CA 1
ATOM 729 C C . LYS A 1 93 ? -19.864 -2.470 -0.292 1.00 92.31 93 LYS A C 1
ATOM 731 O O . LYS A 1 93 ? -20.001 -3.582 -0.800 1.00 92.31 93 LYS A O 1
ATOM 736 N N . SER A 1 94 ? -19.130 -1.513 -0.864 1.00 92.19 94 SER A N 1
ATOM 737 C CA . SER A 1 94 ? -18.452 -1.719 -2.150 1.00 92.19 94 SER A CA 1
ATOM 738 C C . SER A 1 94 ? -17.359 -2.787 -2.081 1.00 92.19 94 SER A C 1
ATOM 740 O O . SER A 1 94 ? -17.132 -3.472 -3.071 1.00 92.19 94 SER A O 1
ATOM 742 N N . TRP A 1 95 ? -16.748 -3.006 -0.916 1.00 94.19 95 TRP A N 1
ATOM 743 C CA . TRP A 1 95 ? -15.743 -4.051 -0.712 1.00 94.19 95 TRP A CA 1
ATOM 744 C C . TRP A 1 95 ? -16.277 -5.482 -0.817 1.00 94.19 95 TRP A C 1
ATOM 746 O O . TRP A 1 95 ? -15.519 -6.375 -1.188 1.00 94.19 95 TRP A O 1
ATOM 756 N N . PHE A 1 96 ? -17.562 -5.703 -0.519 1.00 93.00 96 PHE A N 1
ATOM 757 C CA . PHE A 1 96 ? -18.199 -7.025 -0.604 1.00 93.00 96 PHE A CA 1
ATOM 758 C C . PHE A 1 96 ? -19.101 -7.196 -1.827 1.00 93.00 96 PHE A C 1
ATOM 760 O O . PHE A 1 96 ? -19.349 -8.324 -2.238 1.00 93.00 96 PHE A O 1
ATOM 767 N N . CYS A 1 97 ? -19.605 -6.098 -2.393 1.00 83.88 97 CYS A N 1
ATOM 768 C CA . CYS A 1 97 ? -20.587 -6.128 -3.480 1.00 83.88 97 CYS A CA 1
ATOM 769 C C . CYS A 1 97 ? -20.100 -5.453 -4.769 1.00 83.88 97 CYS A C 1
ATOM 771 O O . CYS A 1 97 ? -20.886 -5.280 -5.699 1.00 83.88 97 CYS A O 1
ATOM 773 N N . GLY A 1 98 ? -18.857 -4.981 -4.806 1.00 75.12 98 GLY A N 1
ATOM 774 C CA . GLY A 1 98 ? -18.368 -4.107 -5.862 1.00 75.12 98 GLY A CA 1
ATOM 775 C C . GLY A 1 98 ? -16.910 -4.348 -6.216 1.00 75.12 98 GLY A C 1
ATOM 776 O O . GLY A 1 98 ? -16.373 -5.445 -6.082 1.00 75.12 98 GLY A O 1
ATOM 777 N N . THR A 1 99 ? -16.281 -3.301 -6.739 1.00 73.00 99 THR A N 1
ATOM 778 C CA . THR A 1 99 ? -14.906 -3.341 -7.227 1.00 73.00 99 THR A CA 1
ATOM 779 C C . THR A 1 99 ? -13.903 -3.194 -6.090 1.00 73.00 99 THR A C 1
ATOM 781 O O . THR A 1 99 ? -14.137 -2.486 -5.108 1.00 73.00 99 THR A O 1
ATOM 784 N N . ARG A 1 100 ? -12.737 -3.809 -6.280 1.00 82.56 100 ARG A N 1
ATOM 785 C CA . ARG A 1 100 ? -11.551 -3.655 -5.434 1.00 82.56 100 ARG A CA 1
ATOM 786 C C . ARG A 1 100 ? -11.264 -2.173 -5.103 1.00 82.56 100 ARG A C 1
ATOM 788 O O . ARG A 1 100 ? -11.443 -1.317 -5.973 1.00 82.56 100 ARG A O 1
ATOM 795 N N . PRO A 1 101 ? -10.760 -1.853 -3.895 1.00 86.50 101 PRO A N 1
ATOM 796 C CA . PRO A 1 101 ? -10.269 -0.509 -3.599 1.00 86.50 101 PRO A CA 1
ATOM 797 C C . PRO A 1 101 ? -9.136 -0.108 -4.557 1.00 86.50 101 PRO A C 1
ATOM 799 O O . PRO A 1 101 ? -8.251 -0.910 -4.849 1.00 86.50 101 PRO A O 1
ATOM 802 N N . ASN A 1 102 ? -9.141 1.141 -5.028 1.00 81.00 102 ASN A N 1
ATOM 803 C CA . ASN A 1 102 ? -8.033 1.669 -5.832 1.00 81.00 102 ASN A CA 1
ATOM 804 C C . ASN A 1 102 ? -6.780 1.909 -4.972 1.00 81.00 102 ASN A C 1
ATOM 806 O O . ASN A 1 102 ? -6.884 2.027 -3.757 1.00 81.00 102 ASN A O 1
ATOM 810 N N . SER A 1 103 ? -5.620 2.068 -5.613 1.00 73.00 103 SER A N 1
ATOM 811 C CA . SER A 1 103 ? -4.309 2.303 -4.984 1.00 73.00 103 SER A CA 1
ATOM 812 C C . SER A 1 103 ? -4.121 3.708 -4.379 1.00 73.00 103 SER A C 1
ATOM 814 O O . SER A 1 103 ? -3.029 4.048 -3.919 1.00 73.00 103 SER A O 1
ATOM 816 N N . GLY A 1 104 ? -5.156 4.553 -4.392 1.00 78.69 104 GLY A N 1
ATOM 817 C CA . GLY A 1 104 ? -5.082 5.943 -3.952 1.00 78.69 104 GLY A CA 1
ATOM 818 C C . GLY A 1 104 ? -5.051 6.114 -2.432 1.00 78.69 104 GLY A C 1
ATOM 819 O O . GLY A 1 104 ? -5.532 5.275 -1.672 1.00 78.69 104 GLY A O 1
ATOM 820 N N . GLU A 1 105 ? -4.552 7.266 -1.985 1.00 82.88 105 GLU A N 1
ATOM 821 C CA . GLU A 1 105 ? -4.361 7.597 -0.564 1.00 82.88 105 GLU A CA 1
ATOM 822 C C . GLU A 1 105 ? -5.652 7.510 0.266 1.00 82.88 105 GLU A C 1
ATOM 824 O O . GLU A 1 105 ? -5.646 6.966 1.365 1.00 82.88 105 GLU A O 1
ATOM 829 N N . ARG A 1 106 ? -6.795 7.954 -0.277 1.00 87.44 106 ARG A N 1
ATOM 830 C CA . ARG A 1 106 ? -8.099 7.857 0.413 1.00 87.44 106 ARG A CA 1
ATOM 831 C C . ARG A 1 106 ? -8.538 6.411 0.651 1.00 87.44 106 ARG A C 1
ATOM 833 O O . ARG A 1 106 ? -9.085 6.090 1.706 1.00 87.44 106 ARG A O 1
ATOM 840 N N . SER A 1 107 ? -8.321 5.546 -0.337 1.00 89.50 107 SER A N 1
ATOM 841 C CA . SER A 1 107 ? -8.627 4.118 -0.218 1.00 89.50 107 SER A CA 1
ATOM 842 C C . SER A 1 107 ? -7.693 3.473 0.796 1.00 89.50 107 SER A C 1
ATOM 844 O O . SER A 1 107 ? -8.145 2.741 1.669 1.00 89.50 107 SER A O 1
ATOM 846 N N . ARG A 1 108 ? -6.407 3.824 0.739 1.00 92.12 108 ARG A N 1
ATOM 847 C CA . ARG A 1 108 ? -5.381 3.360 1.670 1.00 92.12 108 ARG A CA 1
ATOM 848 C C . ARG A 1 108 ? -5.687 3.749 3.124 1.00 92.12 108 ARG A C 1
ATOM 850 O O . ARG A 1 108 ? -5.644 2.887 3.994 1.00 92.12 108 ARG A O 1
ATOM 857 N N . ASP A 1 109 ? -6.103 4.992 3.370 1.00 93.81 109 ASP A N 1
ATOM 858 C CA . ASP A 1 109 ? -6.579 5.459 4.683 1.00 93.81 109 ASP A CA 1
ATOM 859 C C . ASP A 1 109 ? -7.786 4.650 5.178 1.00 93.81 109 ASP A C 1
ATOM 861 O O . ASP A 1 109 ? -7.831 4.222 6.330 1.00 93.81 109 ASP A O 1
ATOM 865 N N . SER A 1 110 ? -8.744 4.373 4.287 1.00 95.44 110 SER A N 1
ATOM 866 C CA . SER A 1 110 ? -9.919 3.553 4.612 1.00 95.44 110 SER A CA 1
ATOM 867 C C . SER A 1 110 ? -9.539 2.116 4.987 1.00 95.44 110 SER A C 1
ATOM 869 O O . SER A 1 110 ? -10.163 1.521 5.861 1.00 95.44 110 SER A O 1
ATOM 871 N N . LEU A 1 111 ? -8.500 1.557 4.368 1.00 96.19 111 LEU A N 1
ATOM 872 C CA . LEU A 1 111 ? -8.025 0.212 4.689 1.00 96.19 111 LEU A CA 1
ATOM 873 C C . LEU A 1 111 ? -7.241 0.165 6.001 1.00 96.19 111 LEU A C 1
ATOM 875 O O . LEU A 1 111 ? -7.433 -0.770 6.767 1.00 96.19 111 LEU A O 1
ATOM 879 N N . PHE A 1 112 ? -6.445 1.183 6.332 1.00 97.56 112 PHE A N 1
ATOM 880 C CA . PHE A 1 112 ? -5.843 1.258 7.667 1.00 97.56 112 PHE A CA 1
ATOM 881 C C . PHE A 1 112 ? -6.897 1.401 8.764 1.00 97.56 112 PHE A C 1
ATOM 883 O O . PHE A 1 112 ? -6.831 0.702 9.773 1.00 97.56 112 PHE A O 1
ATOM 890 N N . ARG A 1 113 ? -7.920 2.239 8.551 1.00 97.62 113 ARG A N 1
ATOM 891 C CA . ARG A 1 113 ? -9.089 2.314 9.444 1.00 97.62 113 ARG A CA 1
ATOM 892 C C . ARG A 1 113 ? -9.742 0.945 9.619 1.00 97.62 113 ARG A C 1
ATOM 894 O O . ARG A 1 113 ? -10.072 0.579 10.740 1.00 97.62 113 ARG A O 1
ATOM 901 N N . LEU A 1 114 ? -9.905 0.181 8.539 1.00 97.94 114 LEU A N 1
ATOM 902 C CA . LEU A 1 114 ? -10.420 -1.185 8.612 1.00 97.94 114 LEU A CA 1
ATOM 903 C C . LEU A 1 114 ? -9.514 -2.085 9.467 1.00 97.94 114 LEU A C 1
ATOM 905 O O . LEU A 1 114 ? -10.034 -2.792 10.322 1.00 97.94 114 LEU A O 1
ATOM 909 N N . CYS A 1 115 ? -8.190 -2.022 9.308 1.00 98.19 115 CYS A N 1
ATOM 910 C CA . CYS A 1 115 ? -7.255 -2.785 10.142 1.00 98.19 115 CYS A CA 1
ATOM 911 C C . CYS A 1 115 ? -7.411 -2.458 11.634 1.00 98.19 115 CYS A C 1
ATOM 913 O O . CYS A 1 115 ? -7.547 -3.371 12.447 1.00 98.19 115 CYS A O 1
ATOM 915 N N . PHE A 1 116 ? -7.495 -1.171 11.993 1.00 98.44 116 PHE A N 1
ATOM 916 C CA . PHE A 1 116 ? -7.799 -0.764 13.368 1.00 98.44 116 PHE A CA 1
ATOM 917 C C . PHE A 1 116 ? -9.168 -1.262 13.824 1.00 98.44 116 PHE A C 1
ATOM 919 O O . PHE A 1 116 ? -9.299 -1.759 14.939 1.00 98.44 116 PHE A O 1
ATOM 926 N N . ALA A 1 117 ? -10.189 -1.161 12.969 1.00 98.00 117 ALA A N 1
ATOM 927 C CA . ALA A 1 117 ? -11.536 -1.612 13.289 1.00 98.00 117 ALA A CA 1
ATOM 928 C C . ALA A 1 117 ? -11.576 -3.116 13.546 1.00 98.00 117 ALA A C 1
ATOM 930 O O . ALA A 1 117 ? -12.308 -3.532 14.431 1.00 98.00 117 ALA A O 1
ATOM 931 N N . LEU A 1 118 ? -10.788 -3.924 12.835 1.00 97.62 118 LEU A N 1
ATOM 932 C CA . LEU A 1 118 ? -10.683 -5.370 13.052 1.00 97.62 118 LEU A CA 1
ATOM 933 C C . LEU A 1 118 ? -9.732 -5.738 14.203 1.00 97.62 118 LEU A C 1
ATOM 935 O O . LEU A 1 118 ? -9.808 -6.851 14.717 1.00 97.62 118 LEU A O 1
ATOM 939 N N . GLY A 1 119 ? -8.911 -4.794 14.668 1.00 97.00 119 GLY A N 1
ATOM 940 C CA . GLY A 1 119 ? -7.922 -5.017 15.720 1.00 97.00 119 GLY A CA 1
ATOM 941 C C . GLY A 1 119 ? -6.715 -5.817 15.240 1.00 97.00 119 GLY A C 1
ATOM 942 O O . GLY A 1 119 ? -6.205 -6.635 15.999 1.00 97.00 119 GLY A O 1
ATOM 943 N N . LEU A 1 120 ? -6.301 -5.612 13.987 1.00 97.88 120 LEU A N 1
ATOM 944 C CA . LEU A 1 120 ? -5.098 -6.237 13.437 1.00 97.88 120 LEU A CA 1
ATOM 945 C C . LEU A 1 120 ? -3.839 -5.635 14.071 1.00 97.88 120 LEU A C 1
ATOM 947 O O . LEU A 1 120 ? -3.802 -4.436 14.345 1.00 97.88 120 LEU A O 1
ATOM 951 N N . ASN A 1 121 ? -2.784 -6.434 14.223 1.00 96.56 121 ASN A N 1
ATOM 952 C CA . ASN A 1 121 ? -1.440 -5.926 14.523 1.00 96.56 121 ASN A CA 1
ATOM 953 C C . ASN A 1 121 ? -0.680 -5.505 13.245 1.00 96.56 121 ASN A C 1
ATOM 955 O O . ASN A 1 121 ? -1.207 -5.568 12.127 1.00 96.56 121 ASN A O 1
ATOM 959 N N . ASP A 1 122 ? 0.569 -5.054 13.393 1.00 94.19 122 ASP A N 1
ATOM 960 C CA . ASP A 1 122 ? 1.429 -4.618 12.286 1.00 94.19 122 ASP A CA 1
ATOM 961 C C . ASP A 1 122 ? 1.702 -5.738 11.269 1.00 94.19 122 ASP A C 1
ATOM 963 O O . ASP A 1 122 ? 1.632 -5.503 10.060 1.00 94.19 122 ASP A O 1
ATOM 967 N N . ARG A 1 123 ? 1.943 -6.970 11.733 1.00 94.25 123 ARG A N 1
ATOM 968 C CA . ARG A 1 123 ? 2.220 -8.135 10.871 1.00 94.25 123 ARG A CA 1
ATOM 969 C C . ARG A 1 123 ? 0.988 -8.596 10.099 1.00 94.25 123 ARG A C 1
ATOM 971 O O . ARG A 1 123 ? 1.075 -8.884 8.906 1.00 94.25 123 ARG A O 1
ATOM 978 N N . GLU A 1 124 ? -0.161 -8.652 10.761 1.00 95.69 124 GLU A N 1
ATOM 979 C CA . GLU A 1 124 ? -1.446 -8.998 10.145 1.00 95.69 124 GLU A CA 1
ATOM 980 C C . GLU A 1 124 ? -1.863 -7.939 9.130 1.00 95.69 124 GLU A C 1
ATOM 982 O O . GLU A 1 124 ? -2.239 -8.271 8.006 1.00 95.69 124 GLU A O 1
ATOM 987 N N . THR A 1 125 ? -1.702 -6.662 9.484 1.00 96.56 125 THR A N 1
ATOM 988 C CA . THR A 1 125 ? -1.912 -5.545 8.561 1.00 96.56 125 THR A CA 1
ATOM 989 C C . THR A 1 125 ? -0.978 -5.654 7.363 1.00 96.56 125 THR A C 1
ATOM 991 O O . THR A 1 125 ? -1.433 -5.524 6.227 1.00 96.56 125 THR A O 1
ATOM 994 N N . ALA A 1 126 ? 0.304 -5.965 7.573 1.00 91.00 126 ALA A N 1
ATOM 995 C CA . ALA A 1 126 ? 1.237 -6.144 6.469 1.00 91.00 126 ALA A CA 1
ATOM 996 C C . ALA A 1 126 ? 0.813 -7.286 5.535 1.00 91.00 126 ALA A C 1
ATOM 998 O O . ALA A 1 126 ? 0.766 -7.105 4.317 1.00 91.00 126 ALA A O 1
ATOM 999 N N . SER A 1 127 ? 0.421 -8.428 6.106 1.00 89.62 127 SER A N 1
ATOM 1000 C CA . SER A 1 127 ? -0.093 -9.579 5.362 1.00 89.62 127 SER A CA 1
ATOM 1001 C C . SER A 1 127 ? -1.374 -9.238 4.591 1.00 89.62 127 SER A C 1
ATOM 1003 O O . SER A 1 127 ? -1.482 -9.577 3.414 1.00 89.62 127 SER A O 1
ATOM 1005 N N . PHE A 1 128 ? -2.320 -8.514 5.198 1.00 93.69 128 PHE A N 1
ATOM 1006 C CA . PHE A 1 128 ? -3.538 -8.048 4.530 1.00 93.69 128 PHE A CA 1
ATOM 1007 C C . PHE A 1 128 ? -3.210 -7.135 3.343 1.00 93.69 128 PHE A C 1
ATOM 1009 O O . PHE A 1 128 ? -3.712 -7.332 2.232 1.00 93.69 128 PHE A O 1
ATOM 1016 N N . PHE A 1 129 ? -2.314 -6.167 3.540 1.00 90.94 129 PHE A N 1
ATOM 1017 C CA . PHE A 1 129 ? -1.914 -5.249 2.480 1.00 90.94 129 PHE A CA 1
ATOM 1018 C C . PHE A 1 129 ? -1.220 -5.968 1.323 1.00 90.94 129 PHE A C 1
ATOM 1020 O O . PHE A 1 129 ? -1.517 -5.682 0.165 1.00 90.94 129 PHE A O 1
ATOM 1027 N N . GLN A 1 130 ? -0.353 -6.931 1.625 1.00 85.38 130 GLN A N 1
ATOM 1028 C CA . GLN A 1 130 ? 0.394 -7.681 0.621 1.00 85.38 130 GLN A CA 1
ATOM 1029 C C . GLN A 1 130 ? -0.467 -8.706 -0.115 1.00 85.38 130 GLN A C 1
ATOM 1031 O O . GLN A 1 130 ? -0.370 -8.789 -1.330 1.00 85.38 130 GLN A O 1
ATOM 1036 N N . LYS A 1 131 ? -1.308 -9.471 0.589 1.00 84.38 131 LYS A N 1
ATOM 1037 C CA . LYS A 1 131 ? -2.003 -10.645 0.029 1.00 84.38 131 LYS A CA 1
ATOM 1038 C C . LYS A 1 131 ? -3.441 -10.377 -0.394 1.00 84.38 131 LYS A C 1
ATOM 1040 O O . LYS A 1 131 ? -3.960 -11.085 -1.247 1.00 84.38 131 LYS A O 1
ATOM 1045 N N . VAL A 1 132 ? -4.094 -9.381 0.206 1.00 89.69 132 VAL A N 1
ATOM 1046 C CA . VAL A 1 132 ? -5.498 -9.050 -0.085 1.00 89.69 132 VAL A CA 1
ATOM 1047 C C . VAL A 1 132 ? -5.582 -7.759 -0.877 1.00 89.69 132 VAL A C 1
ATOM 1049 O O . VAL A 1 132 ? -6.223 -7.730 -1.925 1.00 89.69 132 VAL A O 1
ATOM 1052 N N . TYR A 1 133 ? -4.906 -6.697 -0.426 1.00 88.06 133 TYR A N 1
ATOM 1053 C CA . TYR A 1 133 ? -4.931 -5.390 -1.090 1.00 88.06 133 TYR A CA 1
ATOM 1054 C C . TYR A 1 133 ? -3.869 -5.226 -2.195 1.00 88.06 133 TYR A C 1
ATOM 1056 O O . TYR A 1 133 ? -4.068 -4.401 -3.088 1.00 88.06 133 TYR A O 1
ATOM 1064 N N . PHE A 1 134 ? -2.853 -6.093 -2.263 1.00 82.19 134 PHE A N 1
ATOM 1065 C CA . PHE A 1 134 ? -1.752 -6.057 -3.243 1.00 82.19 134 PHE A CA 1
ATOM 1066 C C . PHE A 1 134 ? -1.041 -4.693 -3.311 1.00 82.19 134 PHE A C 1
ATOM 1068 O O . PHE A 1 134 ? -0.775 -4.146 -4.382 1.00 82.19 134 PHE A O 1
ATOM 1075 N N . SER A 1 135 ? -0.732 -4.130 -2.144 1.00 82.00 135 SER A N 1
ATOM 1076 C CA . SER A 1 135 ? 0.021 -2.885 -1.991 1.00 82.00 135 SER A CA 1
ATOM 1077 C C . SER A 1 135 ? 1.141 -3.057 -0.969 1.00 82.00 135 SER A C 1
ATOM 1079 O O . SER A 1 135 ? 1.043 -3.866 -0.050 1.00 82.00 135 SER A O 1
ATOM 1081 N N . CYS A 1 136 ? 2.178 -2.220 -1.081 1.00 81.50 136 CYS A N 1
ATOM 1082 C CA . CYS A 1 136 ? 3.177 -2.047 -0.024 1.00 81.50 136 CYS A CA 1
ATOM 1083 C C . CYS A 1 136 ? 2.465 -1.771 1.314 1.00 81.50 136 CYS A C 1
ATOM 1085 O O . CYS A 1 136 ? 1.528 -0.962 1.316 1.00 81.50 136 CYS A O 1
ATOM 1087 N N . PRO A 1 137 ? 2.850 -2.433 2.418 1.00 87.31 137 PRO A N 1
ATOM 1088 C CA . PRO A 1 137 ? 2.087 -2.389 3.658 1.00 87.31 137 PRO A CA 1
ATOM 1089 C C . PRO A 1 137 ? 2.197 -1.054 4.382 1.00 87.31 137 PRO A C 1
ATOM 1091 O O . PRO A 1 137 ? 1.168 -0.430 4.612 1.00 87.31 137 PRO A O 1
ATOM 1094 N N . PHE A 1 138 ? 3.407 -0.553 4.623 1.00 88.81 138 PHE A N 1
ATOM 1095 C CA . PHE A 1 138 ? 3.652 0.738 5.269 1.00 88.81 138 PHE A CA 1
ATOM 1096 C C . PHE A 1 138 ? 4.634 1.564 4.439 1.00 88.81 138 PHE A C 1
ATOM 1098 O O . PHE A 1 138 ? 5.539 1.020 3.803 1.00 88.81 138 PHE A O 1
ATOM 1105 N N . ASN A 1 139 ? 4.433 2.876 4.412 1.00 85.88 139 ASN A N 1
ATOM 1106 C CA . ASN A 1 139 ? 5.365 3.845 3.871 1.00 85.88 139 ASN A CA 1
ATOM 1107 C C . ASN A 1 139 ? 6.015 4.605 5.030 1.00 85.88 139 ASN A C 1
ATOM 1109 O O . ASN A 1 139 ? 5.468 5.596 5.501 1.00 85.88 139 ASN A O 1
ATOM 1113 N N . PHE A 1 140 ? 7.216 4.189 5.430 1.00 87.06 140 PHE A N 1
ATOM 1114 C CA . PHE A 1 140 ? 7.965 4.827 6.520 1.00 87.06 140 PHE A CA 1
ATOM 1115 C C . PHE A 1 140 ? 8.461 6.251 6.213 1.00 87.06 140 PHE A C 1
ATOM 1117 O O . PHE A 1 140 ? 9.023 6.911 7.078 1.00 87.06 140 PHE A O 1
ATOM 1124 N N . ARG A 1 141 ? 8.233 6.751 4.990 1.00 83.75 141 ARG A N 1
ATOM 1125 C CA . ARG A 1 141 ? 8.431 8.164 4.617 1.00 83.75 141 ARG A CA 1
ATOM 1126 C C . ARG A 1 141 ? 7.163 9.005 4.764 1.00 83.75 141 ARG A C 1
ATOM 1128 O O . ARG A 1 141 ? 7.190 10.199 4.492 1.00 83.75 141 ARG A O 1
ATOM 1135 N N . SER A 1 142 ? 6.042 8.393 5.139 1.00 88.19 142 SER A N 1
ATOM 1136 C CA . SER A 1 142 ? 4.817 9.088 5.520 1.00 88.19 142 SER A CA 1
ATOM 1137 C C . SER A 1 142 ? 4.725 9.088 7.037 1.00 88.19 142 SER A C 1
ATOM 1139 O O . SER A 1 142 ? 4.599 8.028 7.643 1.00 88.19 142 SER A O 1
ATOM 1141 N N . ALA A 1 143 ? 4.740 10.273 7.647 1.00 92.25 143 ALA A N 1
ATOM 1142 C CA . ALA A 1 143 ? 4.641 10.400 9.098 1.00 92.25 143 ALA A CA 1
ATOM 1143 C C . ALA A 1 143 ? 3.402 9.688 9.649 1.00 92.25 143 ALA A C 1
ATOM 1145 O O . ALA A 1 143 ? 3.490 8.879 10.570 1.00 92.25 143 ALA A O 1
ATOM 1146 N N . LYS A 1 144 ? 2.262 9.900 8.989 1.00 94.31 144 LYS A N 1
ATOM 1147 C CA . LYS A 1 144 ? 1.003 9.237 9.311 1.00 94.31 144 LYS A CA 1
ATOM 1148 C C . LYS A 1 144 ? 1.110 7.714 9.266 1.00 94.31 144 LYS A C 1
ATOM 1150 O O . LYS A 1 144 ? 0.631 7.049 10.177 1.00 94.31 144 LYS A O 1
ATOM 1155 N N . GLU A 1 145 ? 1.714 7.139 8.229 1.00 94.31 145 GLU A N 1
ATOM 1156 C CA . GLU A 1 145 ? 1.826 5.679 8.139 1.00 94.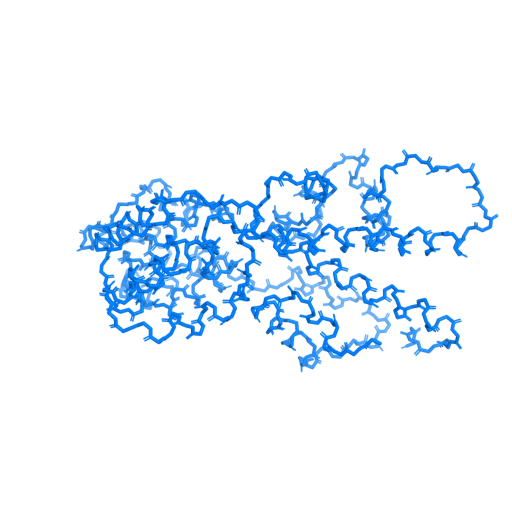31 145 GLU A CA 1
ATOM 1157 C C . GLU A 1 145 ? 2.857 5.090 9.101 1.00 94.31 145 GLU A C 1
ATOM 1159 O O . GLU A 1 145 ? 2.641 3.989 9.601 1.00 94.31 145 GLU A O 1
ATOM 1164 N N . THR A 1 146 ? 3.922 5.830 9.412 1.00 95.12 146 THR A N 1
ATOM 1165 C CA . THR A 1 146 ? 4.864 5.482 10.480 1.00 95.12 146 THR A CA 1
ATOM 1166 C C . THR A 1 146 ? 4.159 5.435 11.837 1.00 95.12 146 THR A C 1
ATOM 1168 O O . THR A 1 146 ? 4.314 4.461 12.573 1.00 95.12 146 THR A O 1
ATOM 1171 N N . VAL A 1 147 ? 3.315 6.427 12.147 1.00 97.69 147 VAL A N 1
ATOM 1172 C CA . VAL A 1 147 ? 2.485 6.416 13.363 1.00 97.69 147 VAL A CA 1
ATOM 1173 C C . VAL A 1 147 ? 1.501 5.246 13.345 1.00 97.69 147 VAL A C 1
ATOM 1175 O O . VAL A 1 147 ? 1.388 4.535 14.338 1.00 97.69 147 VAL A O 1
ATOM 1178 N N . ILE A 1 148 ? 0.824 4.992 12.219 1.00 97.75 148 ILE A N 1
ATOM 1179 C CA . ILE A 1 148 ? -0.088 3.846 12.080 1.00 97.75 148 ILE A CA 1
ATOM 1180 C C . ILE A 1 148 ? 0.642 2.530 12.373 1.00 97.75 148 ILE A C 1
ATOM 1182 O O . ILE A 1 148 ? 0.144 1.731 13.164 1.00 97.75 148 ILE A O 1
ATOM 1186 N N . TRP A 1 149 ? 1.813 2.309 11.771 1.00 96.94 149 TRP A N 1
ATOM 1187 C CA . TRP A 1 149 ? 2.632 1.123 12.022 1.00 96.94 149 TRP A CA 1
ATOM 1188 C C . TRP A 1 149 ? 2.982 0.984 13.506 1.00 96.94 149 TRP A C 1
ATOM 1190 O O . TRP A 1 149 ? 2.754 -0.076 14.091 1.00 96.94 149 TRP A O 1
ATOM 1200 N N . TYR A 1 150 ? 3.463 2.065 14.127 1.00 97.25 150 TYR A N 1
ATOM 1201 C CA . TYR A 1 150 ? 3.827 2.077 15.541 1.00 97.25 150 TYR A CA 1
ATOM 1202 C C . TYR A 1 150 ? 2.627 1.735 16.434 1.00 97.25 150 TYR A C 1
ATOM 1204 O O . TYR A 1 150 ? 2.738 0.901 17.334 1.00 97.25 150 TYR A O 1
ATOM 1212 N N . CYS A 1 151 ? 1.463 2.333 16.169 1.00 98.00 151 CYS A N 1
ATOM 1213 C CA . CYS A 1 151 ? 0.245 2.073 16.927 1.00 98.00 151 CYS A CA 1
ATOM 1214 C C . CYS A 1 151 ? -0.212 0.618 16.796 1.00 98.00 151 CYS A C 1
ATOM 1216 O O . CYS A 1 151 ? -0.491 -0.017 17.808 1.00 98.00 151 CYS A O 1
ATOM 1218 N N . LEU A 1 152 ? -0.237 0.067 15.579 1.00 97.06 152 LEU A N 1
ATOM 1219 C CA . LEU A 1 152 ? -0.639 -1.324 15.344 1.00 97.06 152 LEU A CA 1
ATOM 1220 C C . LEU A 1 152 ? 0.322 -2.319 16.008 1.00 97.06 152 LEU A C 1
ATOM 1222 O O . LEU A 1 152 ? -0.119 -3.326 16.560 1.00 97.06 152 LEU A O 1
ATOM 1226 N N . ARG A 1 153 ? 1.627 -2.028 15.996 1.00 95.88 153 ARG A N 1
ATOM 1227 C CA . ARG A 1 153 ? 2.656 -2.857 16.637 1.00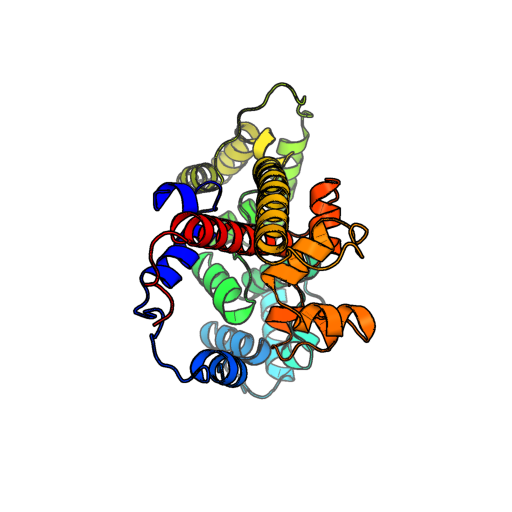 95.88 153 ARG A CA 1
ATOM 1228 C C . ARG A 1 153 ? 2.540 -2.866 18.162 1.00 95.88 153 ARG A C 1
ATOM 1230 O O . ARG A 1 153 ? 2.755 -3.901 18.784 1.00 95.88 153 ARG A O 1
ATOM 1237 N N . ASN A 1 154 ? 2.192 -1.724 18.754 1.00 95.81 154 ASN A N 1
ATOM 1238 C CA . ASN A 1 154 ? 2.102 -1.546 20.206 1.00 95.81 154 ASN A CA 1
ATOM 1239 C C . ASN A 1 154 ? 0.672 -1.693 20.759 1.00 95.81 154 ASN A C 1
ATOM 1241 O O . ASN A 1 154 ? 0.439 -1.442 21.939 1.00 95.81 154 ASN A O 1
ATOM 1245 N N . GLY A 1 155 ? -0.296 -2.090 19.925 1.00 95.75 155 GLY A N 1
ATOM 1246 C CA . GLY A 1 155 ? -1.688 -2.285 20.341 1.00 95.75 155 GLY A CA 1
ATOM 1247 C C . GLY A 1 155 ? -2.419 -0.996 20.733 1.00 95.75 155 GLY A C 1
ATOM 1248 O O . GLY A 1 155 ? -3.377 -1.052 21.503 1.00 95.75 155 GLY A O 1
ATOM 1249 N N . LEU A 1 156 ? -1.979 0.158 20.227 1.00 97.31 156 LEU A N 1
ATOM 1250 C CA . LEU A 1 156 ? -2.646 1.441 20.443 1.00 97.31 156 LEU A CA 1
ATOM 1251 C C . LEU A 1 156 ? -3.867 1.575 19.526 1.00 97.31 156 LEU A C 1
ATOM 1253 O O . LEU A 1 156 ? -3.856 1.141 18.372 1.00 97.31 156 LEU A O 1
ATOM 1257 N N . GLY A 1 157 ? -4.925 2.190 20.049 1.00 96.69 157 GLY A N 1
ATOM 1258 C CA . GLY A 1 157 ? -6.186 2.359 19.346 1.00 96.69 157 GLY A CA 1
ATOM 1259 C C . GLY A 1 157 ? -6.148 3.423 18.249 1.00 96.69 157 GLY A C 1
ATOM 1260 O O . GLY A 1 157 ? -5.194 4.183 18.070 1.00 96.69 157 GLY A O 1
ATOM 1261 N N . TYR A 1 158 ? -7.242 3.480 17.492 1.00 97.62 158 TYR A N 1
ATOM 1262 C CA . TYR A 1 158 ? -7.422 4.467 16.432 1.00 97.62 158 TYR A CA 1
ATOM 1263 C C . TYR A 1 158 ? -7.476 5.923 16.940 1.00 97.62 158 TYR A C 1
ATOM 1265 O O . TYR A 1 158 ? -6.873 6.781 16.293 1.00 97.62 158 TYR A O 1
ATOM 1273 N N . PRO A 1 159 ? -8.146 6.243 18.070 1.00 95.75 159 PRO A N 1
ATOM 1274 C CA . PRO A 1 159 ? -8.122 7.599 18.622 1.00 95.75 159 PRO A CA 1
ATOM 1275 C C . PRO A 1 159 ? -6.713 8.059 19.018 1.00 95.75 159 PRO A C 1
ATOM 1277 O O . PRO A 1 159 ? -6.329 9.189 18.718 1.00 95.75 159 PRO A O 1
ATOM 1280 N N . GLU A 1 160 ? -5.925 7.178 19.636 1.00 96.94 160 GLU A N 1
ATOM 1281 C CA . GLU A 1 160 ? -4.533 7.447 19.999 1.00 96.94 160 GLU A CA 1
ATOM 1282 C C . GLU A 1 160 ? -3.672 7.671 18.753 1.00 96.94 160 GLU A C 1
ATOM 1284 O O . GLU A 1 160 ? -2.896 8.623 18.708 1.00 96.94 160 GLU A O 1
ATOM 1289 N N . MET A 1 161 ? -3.859 6.849 17.714 1.00 97.50 161 MET A N 1
ATOM 1290 C CA . MET A 1 161 ? -3.184 7.019 16.425 1.00 97.50 161 MET A CA 1
ATOM 1291 C C . MET A 1 161 ? -3.450 8.401 15.817 1.00 97.50 161 MET A C 1
ATOM 1293 O O . MET A 1 161 ? -2.508 9.048 15.367 1.00 97.50 161 MET A O 1
ATOM 1297 N N . LEU A 1 162 ? -4.700 8.884 15.835 1.00 97.06 162 LEU A N 1
ATOM 1298 C CA . LEU A 1 162 ? -5.033 10.219 15.320 1.00 97.06 162 LEU A CA 1
ATOM 1299 C C . LEU A 1 162 ? -4.294 11.327 16.081 1.00 97.06 162 LEU A C 1
ATOM 1301 O O . LEU A 1 162 ? -3.721 12.213 15.453 1.00 97.06 162 LEU A O 1
ATOM 1305 N N . SER A 1 163 ? -4.275 11.244 17.413 1.00 97.31 163 SER A N 1
ATOM 1306 C CA . SER A 1 163 ? -3.572 12.206 18.270 1.00 97.31 163 SER A CA 1
ATOM 1307 C C . SER A 1 163 ? -2.060 12.207 18.019 1.00 97.31 163 SER A C 1
ATOM 1309 O O . SER A 1 163 ? -1.441 13.265 17.915 1.00 97.31 163 SER A O 1
ATOM 1311 N N . LEU A 1 164 ? -1.449 11.026 17.889 1.00 97.88 164 LEU A N 1
ATOM 1312 C CA . LEU A 1 164 ? -0.017 10.902 17.607 1.00 97.88 164 LEU A CA 1
ATOM 1313 C C . LEU A 1 164 ? 0.339 11.393 16.201 1.00 97.88 164 LEU A C 1
ATOM 1315 O O . LEU A 1 164 ? 1.379 12.022 16.027 1.00 97.88 164 LEU A O 1
ATOM 1319 N N . ALA A 1 165 ? -0.515 11.140 15.207 1.00 96.75 165 ALA A N 1
ATOM 1320 C CA . ALA A 1 165 ? -0.303 11.613 13.843 1.00 96.75 165 ALA A CA 1
ATOM 1321 C C . ALA A 1 165 ? -0.339 13.145 13.773 1.00 96.75 165 ALA A C 1
ATOM 1323 O O . ALA A 1 165 ? 0.525 13.740 13.137 1.00 96.75 165 ALA A O 1
ATOM 1324 N N . GLU A 1 166 ? -1.280 13.780 14.477 1.00 96.81 166 GLU A N 1
ATOM 1325 C CA . GLU A 1 166 ? -1.352 15.240 14.573 1.00 96.81 166 GLU A CA 1
ATOM 1326 C C . GLU A 1 166 ? -0.105 15.830 15.251 1.00 96.81 166 GLU A C 1
ATOM 1328 O O . GLU A 1 166 ? 0.487 16.778 14.735 1.00 96.81 166 GLU A O 1
ATOM 1333 N N . GLN A 1 167 ? 0.348 15.242 16.362 1.00 96.62 167 GLN A N 1
ATOM 1334 C CA . GLN A 1 167 ? 1.572 15.678 17.047 1.00 96.62 167 GLN A CA 1
ATOM 1335 C C . GLN A 1 167 ? 2.819 15.515 16.168 1.00 96.62 167 GLN A C 1
ATOM 1337 O O . GLN A 1 167 ? 3.648 16.420 16.101 1.00 96.62 167 GLN A O 1
ATOM 1342 N N . ALA A 1 168 ? 2.947 14.389 15.461 1.00 95.38 168 ALA A N 1
ATOM 1343 C CA . ALA A 1 168 ? 4.047 14.161 14.529 1.00 95.38 168 ALA A CA 1
ATOM 1344 C C . ALA A 1 168 ? 4.049 15.199 13.395 1.00 95.38 168 ALA A C 1
ATOM 1346 O O . ALA A 1 168 ? 5.092 15.774 13.093 1.00 95.38 168 ALA A O 1
ATOM 1347 N N . GLU A 1 169 ? 2.888 15.487 12.797 1.00 93.75 169 GLU A N 1
ATOM 1348 C CA . GLU A 1 169 ? 2.762 16.510 11.753 1.00 93.75 169 GLU A CA 1
ATOM 1349 C C . GLU A 1 169 ? 3.128 17.910 12.260 1.00 93.75 169 GLU A C 1
ATOM 1351 O O . GLU A 1 169 ? 3.778 18.664 11.536 1.00 93.75 169 GLU A O 1
ATOM 1356 N N . GLN A 1 170 ? 2.753 18.264 13.493 1.00 92.94 170 GLN A N 1
ATOM 1357 C CA . GLN A 1 170 ? 3.147 19.539 14.096 1.00 92.94 170 GLN A CA 1
ATOM 1358 C C . GLN A 1 170 ? 4.670 19.637 14.225 1.00 92.94 170 GLN A C 1
ATOM 1360 O O . GLN A 1 170 ? 5.245 20.586 13.702 1.00 92.94 170 GLN A O 1
ATOM 1365 N N . LEU A 1 171 ? 5.317 18.625 14.814 1.00 92.12 171 LEU A N 1
ATOM 1366 C CA . LEU A 1 171 ? 6.773 18.576 15.006 1.00 92.12 171 LEU A CA 1
ATOM 1367 C C . LEU A 1 171 ? 7.546 18.648 13.688 1.00 92.12 171 LEU A C 1
ATOM 1369 O O . LEU A 1 171 ? 8.555 19.342 13.586 1.00 92.12 171 LEU A O 1
ATOM 1373 N N . ILE A 1 172 ? 7.064 17.945 12.660 1.00 90.31 172 ILE A N 1
ATOM 1374 C CA . ILE A 1 172 ? 7.692 17.960 11.338 1.00 90.31 172 ILE A CA 1
ATOM 1375 C C . ILE A 1 172 ? 7.616 19.358 10.726 1.00 90.31 172 ILE A C 1
ATOM 1377 O O . ILE A 1 172 ? 8.550 19.754 10.044 1.00 90.31 172 ILE A O 1
ATOM 1381 N N . ASN A 1 173 ? 6.543 20.115 10.959 1.00 88.06 173 ASN A N 1
ATOM 1382 C CA . ASN A 1 173 ? 6.318 21.418 10.330 1.00 88.06 173 ASN A CA 1
ATOM 1383 C C . ASN A 1 173 ? 6.836 22.620 11.147 1.00 88.06 173 ASN A C 1
ATOM 1385 O O . ASN A 1 173 ? 6.646 23.754 10.708 1.00 88.06 173 ASN A O 1
ATOM 1389 N N . GLU A 1 174 ? 7.482 22.407 12.302 1.00 82.25 174 GLU A N 1
ATOM 1390 C CA . GLU A 1 174 ? 7.981 23.490 13.174 1.00 82.25 174 GLU A CA 1
ATOM 1391 C C . GLU A 1 174 ? 9.008 24.406 12.481 1.00 82.25 174 GLU A C 1
ATOM 1393 O O . GLU A 1 174 ? 8.994 25.617 12.701 1.00 82.25 174 GLU A O 1
ATOM 1398 N N . GLU A 1 175 ? 9.862 23.868 11.605 1.00 74.44 175 GLU A N 1
ATOM 1399 C CA . GLU A 1 175 ? 10.820 24.652 10.814 1.00 74.44 175 GLU A CA 1
ATOM 1400 C C . GLU A 1 175 ? 10.891 24.134 9.376 1.00 74.44 175 GLU A C 1
ATOM 1402 O O . GLU A 1 175 ? 10.970 22.930 9.135 1.00 74.44 175 GLU A O 1
ATOM 1407 N N . SER A 1 176 ? 10.899 25.042 8.400 1.00 66.38 176 SER A N 1
ATOM 1408 C CA . SER A 1 176 ? 11.051 24.684 6.989 1.00 66.38 176 SER A CA 1
ATOM 1409 C C . SER A 1 176 ? 12.501 24.327 6.666 1.00 66.38 176 SER A C 1
ATOM 1411 O O . SER A 1 176 ? 13.388 25.158 6.874 1.00 66.38 176 SER A O 1
ATOM 1413 N N . ALA A 1 177 ? 12.734 23.149 6.086 1.00 62.34 177 ALA A N 1
ATOM 1414 C CA . ALA A 1 177 ? 14.032 22.795 5.523 1.00 62.34 177 ALA A CA 1
ATOM 1415 C C . ALA A 1 177 ? 14.482 23.798 4.450 1.00 62.34 177 ALA A C 1
ATOM 1417 O O . ALA A 1 177 ? 13.700 24.172 3.569 1.00 62.34 177 ALA A O 1
ATOM 1418 N N . THR A 1 178 ? 15.759 24.178 4.478 1.00 59.50 178 THR A N 1
ATOM 1419 C CA . THR A 1 178 ? 16.419 24.795 3.320 1.00 59.50 178 THR A CA 1
ATOM 1420 C C . THR A 1 178 ? 17.022 23.699 2.438 1.00 59.50 178 THR A C 1
ATOM 1422 O O . THR A 1 178 ? 17.380 22.627 2.923 1.00 59.50 178 THR A O 1
ATOM 1425 N N . GLU A 1 179 ? 17.123 23.927 1.125 1.00 56.16 179 GLU A N 1
ATOM 1426 C CA . GLU A 1 179 ? 17.658 22.923 0.187 1.00 56.16 179 GLU A CA 1
ATOM 1427 C C . GLU A 1 179 ? 19.138 22.569 0.433 1.00 56.16 179 GLU A C 1
ATOM 1429 O O . GLU A 1 179 ? 19.617 21.591 -0.126 1.00 56.16 179 GLU A O 1
ATOM 1434 N N . GLU A 1 180 ? 19.866 23.326 1.256 1.00 52.84 180 GLU A N 1
ATOM 1435 C CA . GLU A 1 180 ? 21.308 23.153 1.480 1.00 52.84 180 GLU A CA 1
ATOM 1436 C C . GLU A 1 180 ? 21.646 22.237 2.677 1.00 52.84 180 GLU A C 1
ATOM 1438 O O . GLU A 1 180 ? 22.767 21.736 2.768 1.00 52.84 180 GLU A O 1
ATOM 1443 N N . GLU A 1 181 ? 20.682 21.924 3.551 1.00 52.53 181 GLU A N 1
ATOM 1444 C CA . GLU A 1 181 ? 20.838 20.985 4.676 1.00 52.53 181 GLU A CA 1
ATOM 1445 C C . GLU A 1 181 ? 20.440 19.558 4.251 1.00 52.53 181 GLU A C 1
ATOM 1447 O O . GLU A 1 181 ? 19.401 19.034 4.642 1.00 52.53 181 GLU A O 1
ATOM 1452 N N . MET A 1 182 ? 21.219 18.919 3.373 1.00 52.75 182 MET A N 1
ATOM 1453 C CA . MET A 1 182 ? 20.844 17.624 2.780 1.00 52.75 182 MET A CA 1
ATOM 1454 C C . MET A 1 182 ? 21.737 16.469 3.260 1.00 52.75 182 MET A C 1
ATOM 1456 O O . MET A 1 182 ? 22.770 16.180 2.661 1.00 52.75 182 MET A O 1
ATOM 1460 N N . CYS A 1 183 ? 21.288 15.745 4.290 1.00 52.12 183 CYS A N 1
ATOM 1461 C CA . CYS A 1 183 ? 21.699 14.366 4.572 1.00 52.12 183 CYS A CA 1
ATOM 1462 C C . CYS A 1 183 ? 20.445 13.484 4.485 1.00 52.12 183 CYS A C 1
ATOM 1464 O O . CYS A 1 183 ? 19.456 13.785 5.146 1.00 52.12 183 CYS A O 1
ATOM 1466 N N . TYR A 1 184 ? 20.452 12.453 3.635 1.00 60.34 184 TYR A N 1
ATOM 1467 C CA . TYR A 1 184 ? 19.315 11.539 3.480 1.00 60.34 184 TYR A CA 1
ATOM 1468 C C . TYR A 1 184 ? 19.683 10.164 3.997 1.00 60.34 184 TYR A C 1
ATOM 1470 O O . TYR A 1 184 ? 20.602 9.532 3.469 1.00 60.34 184 TYR A O 1
ATOM 1478 N N . GLU A 1 185 ? 18.906 9.668 4.950 1.00 60.59 185 GLU A N 1
ATOM 1479 C CA . GLU A 1 185 ? 18.990 8.270 5.341 1.00 60.59 185 GLU A CA 1
ATOM 1480 C C . GLU A 1 185 ? 18.279 7.382 4.317 1.00 60.59 185 GLU A C 1
ATOM 1482 O O . GLU A 1 185 ? 17.370 7.810 3.599 1.00 60.59 185 GLU A O 1
ATOM 1487 N N . GLN A 1 186 ? 18.687 6.119 4.209 1.00 65.62 186 GLN A N 1
ATOM 1488 C CA . GLN A 1 186 ? 17.933 5.126 3.442 1.00 65.62 186 GLN A CA 1
ATOM 1489 C C . GLN A 1 186 ? 16.652 4.745 4.196 1.00 65.62 186 GLN A C 1
ATOM 1491 O O . GLN A 1 186 ? 16.612 4.748 5.420 1.00 65.62 186 GLN A O 1
ATOM 1496 N N . THR A 1 187 ? 15.581 4.370 3.483 1.00 71.38 187 THR A N 1
ATOM 1497 C CA . THR A 1 187 ? 14.313 3.988 4.144 1.00 71.38 187 THR A CA 1
ATOM 1498 C C . THR A 1 187 ? 14.481 2.808 5.113 1.00 71.38 187 THR A C 1
ATOM 1500 O O . THR A 1 187 ? 13.792 2.767 6.123 1.00 71.38 187 THR A O 1
ATOM 1503 N N . SER A 1 188 ? 15.422 1.897 4.850 1.00 70.06 188 SER A N 1
ATOM 1504 C CA . SER A 1 188 ? 15.768 0.789 5.751 1.00 70.06 188 SER A CA 1
ATOM 1505 C C . SER A 1 188 ? 16.463 1.247 7.041 1.00 70.06 188 SER A C 1
ATOM 1507 O O . SER A 1 188 ? 16.294 0.622 8.085 1.00 70.06 188 SER A O 1
ATOM 1509 N N . GLN A 1 189 ? 17.226 2.346 7.001 1.00 76.94 189 GLN A N 1
ATOM 1510 C CA . GLN A 1 189 ? 17.849 2.936 8.192 1.00 76.94 189 GLN A CA 1
ATOM 1511 C C . GLN A 1 189 ? 16.784 3.564 9.094 1.00 76.94 189 GLN A C 1
ATOM 1513 O O . GLN A 1 189 ? 16.761 3.268 10.287 1.00 76.94 189 GLN A O 1
ATOM 1518 N N . LEU A 1 190 ? 15.828 4.293 8.503 1.00 81.00 190 LEU A N 1
ATOM 1519 C CA . LEU A 1 190 ? 14.659 4.808 9.222 1.00 81.00 190 LEU A CA 1
ATOM 1520 C C . LEU A 1 190 ? 13.842 3.675 9.856 1.00 81.00 190 LEU A C 1
ATOM 1522 O O . LEU A 1 190 ? 13.468 3.767 11.020 1.00 81.00 190 LEU A O 1
ATOM 1526 N N . GLU A 1 191 ? 13.590 2.588 9.123 1.00 81.62 191 GLU A N 1
ATOM 1527 C CA . GLU A 1 191 ? 12.894 1.414 9.664 1.00 81.62 191 GLU A CA 1
ATOM 1528 C C . GLU A 1 191 ? 13.672 0.768 10.822 1.00 81.62 191 GLU A C 1
ATOM 1530 O O . GLU A 1 191 ? 13.101 0.483 11.873 1.00 81.62 191 GLU A O 1
ATOM 1535 N N . SER A 1 192 ? 14.988 0.604 10.674 1.00 84.75 192 SER A N 1
ATOM 1536 C CA . SER A 1 192 ? 15.855 0.044 11.718 1.00 84.75 192 SER A CA 1
ATOM 1537 C C . SER A 1 192 ? 15.864 0.900 12.985 1.00 84.75 192 SER A C 1
ATOM 1539 O O . SER A 1 192 ? 15.816 0.358 14.090 1.00 84.75 192 SER A O 1
ATOM 1541 N N . ALA A 1 193 ? 15.885 2.226 12.832 1.00 87.25 193 ALA A N 1
ATOM 1542 C CA . ALA A 1 193 ? 15.784 3.172 13.935 1.00 87.25 193 ALA A CA 1
ATOM 1543 C C . ALA A 1 193 ? 14.401 3.106 14.606 1.00 87.25 193 ALA A C 1
ATOM 1545 O O . ALA A 1 193 ? 14.315 3.009 15.829 1.00 87.25 193 ALA A O 1
ATOM 1546 N N . LEU A 1 194 ? 13.321 3.050 13.819 1.00 89.06 194 LEU A N 1
ATOM 1547 C CA . LEU A 1 194 ? 11.950 2.902 14.321 1.00 89.06 194 LEU A CA 1
ATOM 1548 C C . LEU A 1 194 ? 11.735 1.608 15.111 1.00 89.06 194 LEU A C 1
ATOM 1550 O O . LEU A 1 194 ? 10.953 1.593 16.057 1.00 89.06 194 LEU A O 1
ATOM 1554 N N . LEU A 1 195 ? 12.436 0.523 14.772 1.00 89.25 195 LEU A N 1
ATOM 1555 C CA . LEU A 1 195 ? 12.385 -0.724 15.541 1.00 89.25 195 LEU A CA 1
ATOM 1556 C C . LEU A 1 195 ? 12.955 -0.588 16.962 1.00 89.25 195 LEU A C 1
ATOM 1558 O O . LEU A 1 195 ? 12.625 -1.420 17.807 1.00 89.25 195 LEU A O 1
ATOM 1562 N N . GLN A 1 196 ? 13.790 0.425 17.220 1.00 91.38 196 GLN A N 1
ATOM 1563 C CA . GLN A 1 196 ? 14.339 0.721 18.548 1.00 91.38 196 GLN A CA 1
ATOM 1564 C C . GLN A 1 196 ? 13.443 1.651 19.377 1.00 91.38 196 GLN A C 1
ATOM 1566 O O . GLN A 1 196 ? 13.689 1.817 20.567 1.00 91.38 196 GLN A O 1
ATOM 1571 N N . VAL A 1 197 ? 12.410 2.244 18.772 1.00 93.31 197 VAL A N 1
ATOM 1572 C CA . VAL A 1 197 ? 11.469 3.135 19.457 1.00 93.31 197 VAL A CA 1
ATOM 1573 C C . VAL A 1 197 ? 10.515 2.305 20.317 1.00 93.31 197 VAL A C 1
ATOM 1575 O O . VAL A 1 197 ? 9.686 1.551 19.802 1.00 93.31 197 VAL A O 1
ATOM 1578 N N . GLY A 1 198 ? 10.629 2.448 21.637 1.00 90.88 198 GLY A N 1
ATOM 1579 C CA . GLY A 1 198 ? 9.858 1.703 22.631 1.00 90.88 198 GLY A CA 1
ATOM 1580 C C . GLY A 1 198 ? 8.737 2.498 23.303 1.00 90.88 198 GLY A C 1
ATOM 1581 O O . GLY A 1 198 ? 7.916 1.905 24.002 1.00 90.88 198 GLY A O 1
ATOM 1582 N N . SER A 1 199 ? 8.686 3.820 23.117 1.00 96.38 199 SER A N 1
ATOM 1583 C CA . SER A 1 199 ? 7.666 4.689 23.721 1.00 96.38 199 SER A CA 1
ATOM 1584 C C . SER A 1 199 ? 7.131 5.757 22.766 1.00 96.38 199 SER A C 1
ATOM 1586 O O . SER A 1 199 ? 7.729 6.082 21.740 1.00 96.38 199 SER A O 1
ATOM 1588 N N . THR A 1 200 ? 5.972 6.322 23.115 1.00 96.44 200 THR A N 1
ATOM 1589 C CA . THR A 1 200 ? 5.354 7.418 22.360 1.00 96.44 200 THR A CA 1
ATOM 1590 C C . THR A 1 200 ? 6.218 8.673 22.371 1.00 96.44 200 THR A C 1
ATOM 1592 O O . THR A 1 200 ? 6.295 9.382 21.374 1.00 96.44 200 THR A O 1
ATOM 1595 N N . GLU A 1 201 ? 6.912 8.925 23.475 1.00 96.00 201 GLU A N 1
ATOM 1596 C CA . GLU A 1 201 ? 7.850 10.027 23.647 1.00 96.00 201 GLU A CA 1
ATOM 1597 C C . GLU A 1 201 ? 9.058 9.859 22.721 1.00 96.00 201 GLU A C 1
ATOM 1599 O O . GLU A 1 201 ? 9.425 10.796 22.013 1.00 96.00 201 GLU A O 1
ATOM 1604 N N . GLU A 1 202 ? 9.633 8.654 22.668 1.00 96.62 202 GLU A N 1
ATOM 1605 C CA . GLU A 1 202 ? 10.721 8.325 21.741 1.00 96.62 202 GLU A CA 1
ATOM 1606 C C . GLU A 1 202 ? 10.278 8.440 20.278 1.00 96.62 202 GLU A C 1
ATOM 1608 O O . GLU A 1 202 ? 11.042 8.939 19.455 1.00 96.62 202 GLU A O 1
ATOM 1613 N N . LEU A 1 203 ? 9.036 8.063 19.946 1.00 96.88 203 LEU A N 1
ATOM 1614 C CA . LEU A 1 203 ? 8.495 8.221 18.593 1.00 96.88 203 LEU A CA 1
ATOM 1615 C C . LEU A 1 203 ? 8.422 9.697 18.179 1.00 96.88 203 LEU A C 1
ATOM 1617 O O . LEU A 1 203 ? 8.789 10.057 17.061 1.00 96.88 203 LEU A O 1
ATOM 1621 N N . LEU A 1 204 ? 7.945 10.566 19.069 1.00 96.00 204 LEU A N 1
ATOM 1622 C CA . LEU A 1 204 ? 7.866 12.001 18.798 1.00 96.00 204 LEU A CA 1
ATOM 1623 C C . LEU A 1 204 ? 9.264 12.634 18.706 1.00 96.00 204 LEU A C 1
ATOM 1625 O O . LEU A 1 204 ? 9.497 13.470 17.830 1.00 96.00 204 LEU A O 1
ATOM 1629 N N . CYS A 1 205 ? 10.214 12.206 19.546 1.00 94.06 205 CYS A N 1
ATOM 1630 C CA . CYS A 1 205 ? 11.621 12.591 19.405 1.00 94.06 205 CYS A CA 1
ATOM 1631 C C . CYS A 1 205 ? 12.188 12.162 18.047 1.00 94.06 205 CYS A C 1
ATOM 1633 O O . CYS A 1 205 ? 12.786 12.988 17.363 1.00 94.06 205 CYS A O 1
ATOM 1635 N N . PHE A 1 206 ? 11.911 10.931 17.610 1.00 94.12 206 PHE A N 1
ATOM 1636 C CA . PHE A 1 206 ? 12.335 10.431 16.305 1.00 94.12 206 PHE A CA 1
ATOM 1637 C C . PHE A 1 206 ? 11.840 11.322 15.155 1.00 94.12 206 PHE A C 1
ATOM 1639 O O . PHE A 1 206 ? 12.624 11.669 14.273 1.00 94.12 206 PHE A O 1
ATOM 1646 N N . PHE A 1 207 ? 10.574 11.759 15.169 1.00 93.69 207 PHE A N 1
ATOM 1647 C CA . PHE A 1 207 ? 10.058 12.682 14.149 1.00 93.69 207 PHE A CA 1
ATOM 1648 C C . PHE A 1 207 ? 10.742 14.048 14.166 1.00 93.69 207 PHE A C 1
ATOM 1650 O O . PHE A 1 207 ? 11.012 14.604 13.102 1.00 93.69 207 PHE A O 1
ATOM 1657 N N . ARG A 1 208 ? 11.033 14.586 15.355 1.00 90.56 208 ARG A N 1
ATOM 1658 C CA . ARG A 1 208 ? 11.741 15.864 15.497 1.00 90.56 208 ARG A CA 1
ATOM 1659 C C . ARG A 1 208 ? 13.162 15.775 14.936 1.00 90.56 208 ARG A C 1
ATOM 1661 O O . ARG A 1 208 ? 13.583 16.664 14.201 1.00 90.56 208 ARG A O 1
ATOM 1668 N N . GLU A 1 209 ? 13.879 14.702 15.262 1.00 89.06 209 GLU A N 1
ATOM 1669 C CA . GLU A 1 209 ? 15.265 14.476 14.836 1.00 89.06 209 GLU A CA 1
ATOM 1670 C C . GLU A 1 209 ? 15.373 14.179 13.333 1.00 89.06 209 GLU A C 1
ATOM 1672 O O . GLU A 1 209 ? 16.310 14.637 12.685 1.00 89.06 209 GLU A O 1
ATOM 1677 N N . ASN A 1 210 ? 14.378 13.499 12.754 1.00 87.56 210 ASN A N 1
ATOM 1678 C CA . ASN A 1 210 ? 14.371 13.070 11.349 1.00 87.56 210 ASN A CA 1
ATOM 1679 C C . ASN A 1 210 ? 13.426 13.901 10.462 1.00 87.56 210 ASN A C 1
ATOM 1681 O O . ASN A 1 210 ? 12.988 13.450 9.403 1.00 87.56 210 ASN A O 1
ATOM 1685 N N . ARG A 1 211 ? 13.078 15.128 10.870 1.00 86.56 211 ARG A N 1
ATOM 1686 C CA . ARG A 1 211 ? 12.067 15.970 10.194 1.00 86.56 211 ARG A CA 1
ATOM 1687 C C . ARG A 1 211 ? 12.279 16.109 8.679 1.00 86.56 211 ARG A C 1
ATOM 1689 O O . ARG A 1 211 ? 11.315 16.097 7.912 1.00 86.56 211 ARG A O 1
ATOM 1696 N N . LEU A 1 212 ? 13.536 16.204 8.238 1.00 81.69 212 LEU A N 1
ATOM 1697 C CA . LEU A 1 212 ? 13.908 16.413 6.835 1.00 81.69 212 LEU A CA 1
ATOM 1698 C C . LEU A 1 212 ? 13.493 15.230 5.948 1.00 81.69 212 LEU A C 1
ATOM 1700 O O . LEU A 1 212 ? 13.033 15.432 4.819 1.00 81.69 212 LEU A O 1
ATOM 1704 N N . ASP A 1 213 ? 13.574 14.006 6.476 1.00 81.38 213 ASP A N 1
ATOM 1705 C CA . ASP A 1 213 ? 13.178 12.788 5.767 1.00 81.38 213 ASP A CA 1
ATOM 1706 C C . ASP A 1 213 ? 11.669 12.706 5.509 1.00 81.38 213 ASP A C 1
ATOM 1708 O O . ASP A 1 213 ? 11.250 12.060 4.540 1.00 81.38 213 ASP A O 1
ATOM 1712 N N . PHE A 1 214 ? 10.867 13.382 6.339 1.00 85.06 214 PHE A N 1
ATOM 1713 C CA . PHE A 1 214 ? 9.410 13.451 6.219 1.00 85.06 214 PHE A CA 1
ATOM 1714 C C . PHE A 1 214 ? 8.919 14.654 5.409 1.00 85.06 214 PHE A C 1
ATOM 1716 O O . PHE A 1 214 ? 7.901 14.540 4.727 1.00 85.06 214 PHE A O 1
ATOM 1723 N N . GLN A 1 215 ? 9.627 15.789 5.440 1.00 81.19 215 GLN A N 1
ATOM 1724 C CA . GLN A 1 215 ? 9.270 16.976 4.648 1.00 81.19 215 GLN A CA 1
ATOM 1725 C C . GLN A 1 215 ? 9.545 16.797 3.153 1.00 81.19 215 GLN A C 1
ATOM 1727 O O . GLN A 1 215 ? 8.830 17.347 2.314 1.00 81.19 215 GLN A O 1
ATOM 1732 N N . MET A 1 216 ? 10.581 16.032 2.798 1.00 73.94 216 MET A N 1
ATOM 1733 C CA . MET A 1 216 ? 10.983 15.841 1.402 1.00 73.94 216 MET A CA 1
ATOM 1734 C C . MET A 1 216 ? 10.964 14.367 0.984 1.00 73.94 216 MET A C 1
ATOM 1736 O O . MET A 1 216 ? 11.987 13.826 0.540 1.00 73.94 216 MET A O 1
ATOM 1740 N N . PRO A 1 217 ? 9.801 13.695 1.074 1.00 69.31 217 PRO A N 1
ATOM 1741 C CA . PRO A 1 217 ? 9.715 12.281 0.772 1.00 69.31 217 PRO A CA 1
ATOM 1742 C C . PRO A 1 217 ? 10.033 12.046 -0.711 1.00 69.31 217 PRO A C 1
ATOM 1744 O O . PRO A 1 217 ? 9.611 12.796 -1.592 1.00 69.31 217 PRO A O 1
ATOM 1747 N N . ARG A 1 218 ? 10.742 10.946 -1.000 1.00 72.31 218 ARG A N 1
ATOM 1748 C CA . ARG A 1 218 ? 10.981 10.406 -2.359 1.00 72.31 218 ARG A CA 1
ATOM 1749 C C . ARG A 1 218 ? 11.957 11.192 -3.245 1.00 72.31 218 ARG A C 1
ATOM 1751 O O . ARG A 1 218 ? 12.100 10.814 -4.407 1.00 72.31 218 ARG A O 1
ATOM 1758 N N . LYS A 1 219 ? 12.661 12.218 -2.747 1.00 73.81 219 LYS A N 1
ATOM 1759 C CA . LYS A 1 219 ? 13.658 12.969 -3.544 1.00 73.81 219 LYS A CA 1
ATOM 1760 C C . LYS A 1 219 ? 14.655 12.044 -4.259 1.00 73.81 219 LYS A C 1
ATOM 1762 O O . LYS A 1 219 ? 14.794 12.125 -5.478 1.00 73.81 219 LYS A O 1
ATOM 1767 N N . THR A 1 220 ? 15.254 11.103 -3.528 1.00 74.81 220 THR A N 1
ATOM 1768 C CA . THR A 1 220 ? 16.210 10.123 -4.075 1.00 74.81 220 THR A CA 1
ATOM 1769 C C . THR A 1 220 ? 15.568 9.196 -5.105 1.00 74.81 220 THR A C 1
ATOM 1771 O O . THR A 1 220 ? 16.122 8.995 -6.179 1.00 74.81 220 THR A O 1
ATOM 1774 N N . ALA A 1 221 ? 14.369 8.677 -4.826 1.00 79.06 221 ALA A N 1
ATOM 1775 C CA . ALA A 1 221 ? 13.661 7.780 -5.740 1.00 79.06 221 ALA A CA 1
ATOM 1776 C C . ALA A 1 221 ? 13.256 8.482 -7.048 1.00 79.06 221 ALA A C 1
ATOM 1778 O O . ALA A 1 221 ? 13.370 7.898 -8.121 1.00 79.06 221 ALA A O 1
ATOM 1779 N N . ILE A 1 222 ? 12.823 9.747 -6.980 1.00 82.50 222 ILE A N 1
ATOM 1780 C CA . ILE A 1 222 ? 12.513 10.561 -8.164 1.00 82.50 222 ILE A CA 1
ATOM 1781 C C . ILE A 1 222 ? 13.787 10.868 -8.951 1.00 82.50 222 ILE A C 1
ATOM 1783 O O . ILE A 1 222 ? 13.774 10.773 -10.176 1.00 82.50 222 ILE A O 1
ATOM 1787 N N . HIS A 1 223 ? 14.879 11.231 -8.272 1.00 82.62 223 HIS A N 1
ATOM 1788 C CA . HIS A 1 223 ? 16.169 11.454 -8.920 1.00 82.62 223 HIS A CA 1
ATOM 1789 C C . HIS A 1 223 ? 16.632 10.196 -9.663 1.00 82.62 223 HIS A C 1
ATOM 1791 O O . HIS A 1 223 ? 16.892 10.255 -10.861 1.00 82.62 223 HIS A O 1
ATOM 1797 N N . TYR A 1 224 ? 16.623 9.048 -8.989 1.00 82.69 224 TYR A N 1
ATOM 1798 C CA . TYR A 1 224 ? 17.027 7.780 -9.581 1.00 82.69 224 TYR A CA 1
ATOM 1799 C C . TYR A 1 224 ? 16.115 7.369 -10.745 1.00 82.69 224 TYR A C 1
ATOM 1801 O O . TYR A 1 224 ? 16.602 7.003 -11.809 1.00 82.69 224 TYR A O 1
ATOM 1809 N N . ALA A 1 225 ? 14.796 7.552 -10.616 1.00 86.50 225 ALA A N 1
ATOM 1810 C CA . ALA A 1 225 ? 13.866 7.322 -11.719 1.00 86.50 225 ALA A CA 1
ATOM 1811 C C . ALA A 1 225 ? 14.155 8.229 -12.926 1.00 86.50 225 ALA A C 1
ATOM 1813 O O . ALA A 1 225 ? 14.043 7.778 -14.061 1.00 86.50 225 ALA A O 1
ATOM 1814 N N . LYS A 1 226 ? 14.546 9.494 -12.716 1.00 87.56 226 LYS A N 1
ATOM 1815 C CA . LYS A 1 226 ? 14.955 10.388 -13.812 1.00 87.56 226 LYS A CA 1
ATOM 1816 C C . LYS A 1 226 ? 16.218 9.884 -14.511 1.00 87.56 226 LYS A C 1
ATOM 1818 O O . LYS A 1 226 ? 16.231 9.875 -15.741 1.00 87.56 226 LYS A O 1
ATOM 1823 N N . CYS A 1 227 ? 17.224 9.452 -13.750 1.00 85.06 227 CYS A N 1
ATOM 1824 C CA . CYS A 1 227 ? 18.455 8.877 -14.293 1.00 85.06 227 CYS A CA 1
ATOM 1825 C C . CYS A 1 227 ? 18.162 7.611 -15.108 1.00 85.06 227 CYS A C 1
ATOM 1827 O O . CYS A 1 227 ? 18.549 7.538 -16.269 1.00 85.06 227 CYS A O 1
ATOM 1829 N N . LEU A 1 228 ? 17.372 6.681 -14.564 1.00 87.31 228 LEU A N 1
ATOM 1830 C CA . LEU A 1 228 ? 16.976 5.459 -15.268 1.00 87.31 228 LEU A CA 1
ATOM 1831 C C . LEU A 1 228 ? 16.143 5.732 -16.520 1.00 87.31 228 LEU A C 1
ATOM 1833 O O . LEU A 1 228 ? 16.336 5.076 -17.534 1.00 87.31 228 LEU A O 1
ATOM 1837 N N . ILE A 1 229 ? 15.221 6.704 -16.493 1.00 90.06 229 ILE A N 1
ATOM 1838 C CA . ILE A 1 229 ? 14.466 7.087 -17.698 1.00 90.06 229 ILE A CA 1
ATOM 1839 C C . ILE A 1 229 ? 15.426 7.560 -18.792 1.00 90.06 229 ILE A C 1
ATOM 1841 O O . ILE A 1 229 ? 15.203 7.254 -19.964 1.00 90.06 229 ILE A O 1
ATOM 1845 N N . GLN A 1 230 ? 16.457 8.325 -18.430 1.00 89.25 230 GLN A N 1
ATOM 1846 C CA . GLN A 1 230 ? 17.463 8.789 -19.377 1.00 89.25 230 GLN A CA 1
ATOM 1847 C C . GLN A 1 230 ? 18.288 7.620 -19.930 1.00 89.25 230 GLN A C 1
ATOM 1849 O O . GLN A 1 230 ? 18.301 7.432 -21.142 1.00 89.25 230 GLN A O 1
ATOM 1854 N N . GLU A 1 231 ? 18.892 6.812 -19.061 1.00 88.31 231 GLU A N 1
ATOM 1855 C CA . GLU A 1 231 ? 19.717 5.662 -19.449 1.00 88.31 231 GLU A CA 1
ATOM 1856 C C . GLU A 1 231 ? 18.937 4.663 -20.313 1.00 88.31 231 GLU A C 1
ATOM 1858 O O . GLU A 1 231 ? 19.364 4.303 -21.409 1.00 88.31 231 GLU A O 1
ATOM 1863 N N . ALA A 1 232 ? 17.730 4.288 -19.883 1.00 89.25 232 ALA A N 1
ATOM 1864 C CA . ALA A 1 232 ? 16.868 3.380 -20.627 1.00 89.25 232 ALA A CA 1
ATOM 1865 C C . ALA A 1 232 ? 16.521 3.939 -22.016 1.00 89.25 232 ALA A C 1
ATOM 1867 O O . ALA A 1 232 ? 16.507 3.203 -23.003 1.00 89.25 232 ALA A O 1
ATOM 1868 N N . THR A 1 233 ? 16.263 5.249 -22.114 1.00 87.81 233 THR A N 1
ATOM 1869 C CA . THR A 1 233 ? 16.004 5.912 -23.401 1.00 87.81 233 THR A CA 1
ATOM 1870 C C . THR A 1 233 ? 17.205 5.793 -24.336 1.00 87.81 233 THR A C 1
ATOM 1872 O O . THR A 1 233 ? 17.016 5.500 -25.514 1.00 87.81 233 THR A O 1
ATOM 1875 N N . GLU A 1 234 ? 18.416 6.034 -23.833 1.00 87.50 234 GLU A N 1
ATOM 1876 C CA . GLU A 1 234 ? 19.653 5.953 -24.617 1.00 87.50 234 GLU A CA 1
ATOM 1877 C C . GLU A 1 234 ? 19.897 4.513 -25.101 1.00 87.50 234 GLU A C 1
ATOM 1879 O O . GLU A 1 234 ? 20.111 4.290 -26.292 1.00 87.50 234 GLU A O 1
ATOM 1884 N N . LEU A 1 235 ? 19.731 3.518 -24.222 1.00 85.56 235 LEU A N 1
ATOM 1885 C CA . LEU A 1 235 ? 19.831 2.097 -24.579 1.00 85.56 235 LEU A CA 1
ATOM 1886 C C . LEU A 1 235 ? 18.802 1.687 -25.644 1.00 85.56 235 LEU A C 1
ATOM 1888 O O . LEU A 1 235 ? 19.139 1.003 -26.607 1.00 85.56 235 LEU A O 1
ATOM 1892 N N . ALA A 1 236 ? 17.552 2.144 -25.514 1.00 84.69 236 ALA A N 1
ATOM 1893 C CA . ALA A 1 236 ? 16.500 1.888 -26.501 1.00 84.69 236 ALA A CA 1
ATOM 1894 C C . ALA A 1 236 ? 16.797 2.519 -27.870 1.00 84.69 236 ALA A C 1
ATOM 1896 O O . ALA A 1 236 ? 16.447 1.953 -28.905 1.00 84.69 236 ALA A O 1
ATOM 1897 N N . GLN A 1 237 ? 17.426 3.697 -27.889 1.00 83.38 237 GLN A N 1
ATOM 1898 C CA . GLN A 1 237 ? 17.838 4.354 -29.129 1.00 83.38 237 GLN A CA 1
ATOM 1899 C C . GLN A 1 237 ? 18.956 3.580 -29.829 1.00 83.38 237 GLN A C 1
ATOM 1901 O O . GLN A 1 237 ? 18.874 3.393 -31.043 1.00 83.38 237 GLN A O 1
ATOM 1906 N N . ASN A 1 238 ? 19.945 3.097 -29.074 1.00 81.44 238 ASN A N 1
ATOM 1907 C CA . ASN A 1 238 ? 21.057 2.314 -29.614 1.00 81.44 238 ASN A CA 1
ATOM 1908 C C . ASN A 1 238 ? 20.574 0.980 -30.197 1.00 81.44 238 ASN A C 1
ATOM 1910 O O . ASN A 1 238 ? 20.854 0.696 -31.356 1.00 81.44 238 ASN A O 1
ATOM 1914 N N . ALA A 1 239 ? 19.726 0.244 -29.470 1.00 76.44 239 ALA A N 1
ATOM 1915 C CA . ALA A 1 239 ? 19.175 -1.030 -29.940 1.00 76.44 239 ALA A CA 1
ATOM 1916 C C . ALA A 1 239 ? 18.426 -0.914 -31.286 1.00 76.44 239 ALA A C 1
ATOM 1918 O O . ALA A 1 239 ? 18.452 -1.827 -32.106 1.00 76.44 239 ALA A O 1
ATOM 1919 N N . ILE A 1 240 ? 17.762 0.220 -31.543 1.00 73.25 240 ILE A N 1
ATOM 1920 C CA . ILE A 1 240 ? 17.084 0.478 -32.824 1.00 73.25 240 ILE A CA 1
ATOM 1921 C C . ILE A 1 240 ? 18.070 0.916 -33.914 1.00 73.25 240 ILE A C 1
ATOM 1923 O O . ILE A 1 240 ? 17.840 0.611 -35.087 1.00 73.25 240 ILE A O 1
ATOM 1927 N N . ALA A 1 241 ? 19.118 1.664 -33.556 1.00 66.00 241 ALA A N 1
ATOM 1928 C CA . ALA A 1 241 ? 20.150 2.101 -34.492 1.00 66.00 241 ALA A CA 1
ATOM 1929 C C . ALA A 1 241 ? 20.942 0.905 -35.041 1.00 66.00 241 ALA A C 1
ATOM 1931 O O . ALA A 1 241 ? 21.139 0.829 -36.251 1.00 66.00 241 ALA A O 1
ATOM 1932 N N . ASP A 1 242 ? 21.279 -0.062 -34.185 1.00 59.38 242 ASP A N 1
ATOM 1933 C CA . ASP A 1 242 ? 21.981 -1.291 -34.575 1.00 59.38 242 ASP A CA 1
ATOM 1934 C C . ASP A 1 242 ? 21.120 -2.193 -35.482 1.00 59.38 242 ASP A C 1
ATOM 1936 O O . ASP A 1 242 ? 21.638 -2.909 -36.337 1.00 59.38 242 ASP A O 1
ATOM 1940 N N . GLN A 1 243 ? 19.787 -2.101 -35.375 1.00 58.78 243 GLN A N 1
ATOM 1941 C CA . GLN A 1 243 ? 18.843 -2.837 -36.227 1.00 58.78 243 GLN A CA 1
ATOM 1942 C C . GLN A 1 243 ? 18.510 -2.144 -37.563 1.00 58.78 243 GLN A C 1
ATOM 1944 O O . GLN A 1 243 ? 17.919 -2.779 -38.436 1.00 58.78 243 GLN A O 1
ATOM 1949 N N . ASN A 1 244 ? 18.845 -0.859 -37.756 1.00 50.66 244 ASN A N 1
ATOM 1950 C CA . ASN A 1 244 ? 18.424 -0.092 -38.934 1.00 50.66 244 ASN A CA 1
ATOM 1951 C C . ASN A 1 244 ? 19.584 0.615 -39.661 1.00 50.66 244 ASN A C 1
ATOM 1953 O O . ASN A 1 244 ? 19.753 1.828 -39.550 1.00 50.66 244 ASN A O 1
ATOM 1957 N N . GLU A 1 245 ? 20.226 -0.099 -40.592 1.00 44.75 245 GLU A N 1
ATOM 1958 C CA . GLU A 1 245 ? 20.735 0.504 -41.840 1.00 44.75 245 GLU A CA 1
ATOM 1959 C C . GLU A 1 245 ? 19.592 0.932 -42.796 1.00 44.75 245 GLU A C 1
ATOM 1961 O O . GLU A 1 245 ? 19.844 1.460 -43.880 1.00 44.75 245 GLU A O 1
ATOM 1966 N N . ILE A 1 246 ? 18.311 0.744 -42.440 1.00 44.69 246 ILE A N 1
ATOM 1967 C CA . ILE A 1 246 ? 17.189 0.968 -43.360 1.00 44.69 246 ILE A CA 1
ATOM 1968 C C . ILE A 1 246 ? 16.119 1.894 -42.759 1.00 44.69 246 ILE A C 1
ATOM 1970 O O . ILE A 1 246 ? 15.400 1.564 -41.824 1.00 44.69 246 ILE A O 1
ATOM 1974 N N . SER A 1 247 ? 15.957 3.035 -43.437 1.00 43.22 247 SER A N 1
ATOM 1975 C CA . SER A 1 247 ? 14.840 3.990 -43.406 1.00 43.22 247 SER A CA 1
ATOM 1976 C C . SER A 1 247 ? 14.880 5.127 -42.372 1.00 43.22 247 SER A C 1
ATOM 1978 O O . SER A 1 247 ? 14.266 5.103 -41.305 1.00 43.22 247 SER A O 1
ATOM 1980 N N . HIS A 1 248 ? 15.457 6.243 -42.830 1.00 42.81 248 HIS A N 1
ATOM 1981 C CA . HIS A 1 248 ? 15.204 7.606 -42.367 1.00 42.81 248 HIS A CA 1
ATOM 1982 C C . HIS A 1 248 ? 13.721 8.000 -42.488 1.00 42.81 248 HIS A C 1
ATOM 1984 O O . HIS A 1 248 ? 13.338 8.730 -43.395 1.00 42.81 248 HIS A O 1
ATOM 1990 N N . GLN A 1 249 ? 12.867 7.558 -41.570 1.00 42.88 249 GLN A N 1
ATOM 1991 C CA . GLN A 1 249 ? 11.554 8.170 -41.353 1.00 42.88 249 GLN A CA 1
ATOM 1992 C C . GLN A 1 249 ? 11.010 7.729 -39.991 1.00 42.88 249 GLN A C 1
ATOM 1994 O O . GLN A 1 249 ? 10.391 6.674 -39.899 1.00 42.88 249 GLN A O 1
ATOM 1999 N N . LYS A 1 250 ? 11.244 8.562 -38.957 1.00 45.66 250 LYS A N 1
ATOM 2000 C CA . LYS A 1 250 ? 10.483 8.722 -37.683 1.00 45.66 250 LYS A CA 1
ATOM 2001 C C . LYS A 1 250 ? 11.357 9.051 -36.457 1.00 45.66 250 LYS A C 1
ATOM 2003 O O . LYS A 1 250 ? 11.059 8.640 -35.344 1.00 45.66 250 LYS A O 1
ATOM 2008 N N . GLN A 1 251 ? 12.366 9.909 -36.591 1.00 45.69 251 GLN A N 1
ATOM 2009 C CA . GLN A 1 251 ? 12.884 10.645 -35.428 1.00 45.69 251 GLN A CA 1
ATOM 2010 C C . GLN A 1 251 ? 11.923 11.794 -35.086 1.00 45.69 251 GLN A C 1
ATOM 2012 O O . GLN A 1 251 ? 12.184 12.939 -35.443 1.00 45.69 251 GLN A O 1
ATOM 2017 N N . LYS A 1 252 ? 10.750 11.491 -34.504 1.00 44.28 252 LYS A N 1
ATOM 2018 C CA . LYS A 1 252 ? 9.844 12.517 -33.936 1.00 44.28 252 LYS A CA 1
ATOM 2019 C C . LYS A 1 252 ? 8.709 11.993 -33.035 1.00 44.28 252 LYS A C 1
ATOM 2021 O O . LYS A 1 252 ? 7.736 12.711 -32.831 1.00 44.28 252 LYS A O 1
ATOM 2026 N N . SER A 1 253 ? 8.804 10.788 -32.470 1.00 43.00 253 SER A N 1
ATOM 2027 C CA . SER A 1 253 ? 8.002 10.427 -31.285 1.00 43.00 253 SER A CA 1
ATOM 2028 C C . SER A 1 253 ? 8.810 10.774 -30.039 1.00 43.00 253 SER A C 1
ATOM 2030 O O . SER A 1 253 ? 10.015 10.527 -30.022 1.00 43.00 253 SER A O 1
ATOM 2032 N N . GLY A 1 254 ? 8.193 11.384 -29.024 1.00 57.91 254 GLY A N 1
ATOM 2033 C CA . GLY A 1 254 ? 8.900 11.772 -27.803 1.00 57.91 254 GLY A CA 1
ATOM 2034 C C . GLY A 1 254 ? 9.689 10.590 -27.237 1.00 57.91 254 GLY A C 1
ATOM 2035 O O . GLY A 1 254 ? 9.189 9.472 -27.230 1.00 57.91 254 GLY A O 1
ATOM 2036 N N . ASN A 1 255 ? 10.924 10.827 -26.789 1.00 72.75 255 ASN A N 1
ATOM 2037 C CA . ASN A 1 255 ? 11.879 9.801 -26.343 1.00 72.75 255 ASN A CA 1
ATOM 2038 C C . ASN A 1 255 ? 11.283 8.686 -25.450 1.00 72.75 255 ASN A C 1
ATOM 2040 O O . ASN A 1 255 ? 11.697 7.536 -25.537 1.00 72.75 255 ASN A O 1
ATOM 2044 N N . VAL A 1 256 ? 10.275 9.015 -24.636 1.00 77.25 256 VAL A N 1
ATOM 2045 C CA . VAL A 1 256 ? 9.558 8.069 -23.765 1.00 77.25 256 VAL A CA 1
ATOM 2046 C C . VAL A 1 256 ? 8.687 7.079 -24.550 1.00 77.25 256 VAL A C 1
ATOM 2048 O O . VAL A 1 256 ? 8.624 5.909 -24.190 1.00 77.25 256 VAL A O 1
ATOM 2051 N N . ASP A 1 257 ? 8.023 7.510 -25.622 1.00 74.44 257 ASP A N 1
ATOM 2052 C CA . ASP A 1 257 ? 7.186 6.626 -26.443 1.00 74.44 257 ASP A CA 1
ATOM 2053 C C . ASP A 1 257 ? 8.038 5.608 -27.203 1.00 74.44 257 ASP A C 1
ATOM 2055 O O . ASP A 1 257 ? 7.642 4.451 -27.345 1.00 74.44 257 ASP A O 1
ATOM 2059 N N . LEU A 1 258 ? 9.226 6.033 -27.649 1.00 75.44 258 LEU A N 1
ATOM 2060 C CA . LEU A 1 258 ? 10.212 5.146 -28.257 1.00 75.44 258 LEU A CA 1
ATOM 2061 C C . LEU A 1 258 ? 10.643 4.071 -27.261 1.00 75.44 258 LEU A C 1
ATOM 2063 O O . LEU A 1 258 ? 10.504 2.888 -27.563 1.00 75.44 258 LEU A O 1
ATOM 2067 N N . LEU A 1 259 ? 11.081 4.493 -26.070 1.00 82.19 259 LEU A N 1
ATOM 2068 C CA . LEU A 1 259 ? 11.485 3.605 -24.984 1.00 82.19 259 LEU A CA 1
ATOM 2069 C C . LEU A 1 259 ? 10.412 2.555 -24.685 1.00 82.19 259 LEU A C 1
ATOM 2071 O O . LEU A 1 259 ? 10.685 1.361 -24.723 1.00 82.19 259 LEU A O 1
ATOM 2075 N N . LEU A 1 260 ? 9.171 2.983 -24.448 1.00 79.38 260 LEU A N 1
ATOM 2076 C CA . LEU A 1 260 ? 8.091 2.046 -24.139 1.00 79.38 260 LEU A CA 1
ATOM 2077 C C . LEU A 1 260 ? 7.775 1.117 -25.317 1.00 79.38 260 LEU A C 1
ATOM 2079 O O . LEU A 1 260 ? 7.380 -0.022 -25.095 1.00 79.38 260 LEU A O 1
ATOM 2083 N N . SER A 1 261 ? 7.970 1.564 -26.562 1.00 73.88 261 SER A N 1
ATOM 2084 C CA . SER A 1 261 ? 7.813 0.688 -27.728 1.00 73.88 261 SER A CA 1
ATOM 2085 C C . SER A 1 261 ? 8.909 -0.371 -27.846 1.00 73.88 261 SER A C 1
ATOM 2087 O O . SER A 1 261 ? 8.632 -1.439 -28.379 1.00 73.88 261 SER A O 1
ATOM 2089 N N . VAL A 1 262 ? 10.117 -0.095 -27.343 1.00 77.56 262 VAL A N 1
ATOM 2090 C CA . VAL A 1 262 ? 11.202 -1.084 -27.262 1.00 77.56 262 VAL A CA 1
ATOM 2091 C C . VAL A 1 262 ? 10.934 -2.064 -26.126 1.00 77.56 262 VAL A C 1
ATOM 2093 O O . VAL A 1 262 ? 10.937 -3.264 -26.359 1.00 77.56 262 VAL A O 1
ATOM 2096 N N . ILE A 1 263 ? 10.612 -1.562 -24.927 1.00 79.44 263 ILE A N 1
ATOM 2097 C CA . ILE A 1 263 ? 10.352 -2.399 -23.744 1.00 79.44 263 ILE A CA 1
ATOM 2098 C C . ILE A 1 263 ? 9.183 -3.366 -23.977 1.00 79.44 263 ILE A C 1
ATOM 2100 O O . ILE A 1 263 ? 9.241 -4.519 -23.566 1.00 79.44 263 ILE A O 1
ATOM 2104 N N . PHE A 1 264 ? 8.097 -2.898 -24.597 1.00 74.75 264 PHE A N 1
ATOM 2105 C CA . PHE A 1 264 ? 6.853 -3.669 -24.706 1.00 74.75 264 PHE A CA 1
ATOM 2106 C C . PHE A 1 264 ? 6.569 -4.221 -26.112 1.00 74.75 264 PHE A C 1
ATOM 2108 O O . PHE A 1 264 ? 5.531 -4.854 -26.322 1.00 74.75 264 PHE A O 1
ATOM 2115 N N . GLY A 1 265 ? 7.438 -3.947 -27.088 1.00 69.12 265 GLY A N 1
ATOM 2116 C CA . GLY A 1 265 ? 7.266 -4.358 -28.482 1.00 69.12 265 GLY A CA 1
ATOM 2117 C C . GLY A 1 265 ? 6.117 -3.664 -29.236 1.00 69.12 265 GLY A C 1
ATOM 2118 O O . GLY A 1 265 ? 5.455 -2.732 -28.757 1.00 69.12 265 GLY A O 1
ATOM 2119 N N . GLU A 1 266 ? 5.855 -4.129 -30.465 1.00 54.19 266 GLU A N 1
ATOM 2120 C CA . GLU A 1 266 ? 4.867 -3.526 -31.377 1.00 54.19 266 GLU A CA 1
ATOM 2121 C C . GLU A 1 266 ? 3.427 -3.548 -30.840 1.00 54.19 266 GLU A C 1
ATOM 2123 O O . GLU A 1 266 ? 2.639 -2.650 -31.157 1.00 54.19 266 GLU A O 1
ATOM 2128 N N . ASN A 1 267 ? 3.104 -4.495 -29.953 1.00 52.34 267 ASN A N 1
ATOM 2129 C CA . ASN A 1 267 ? 1.783 -4.634 -29.336 1.00 52.34 267 ASN A CA 1
ATOM 2130 C C . ASN A 1 267 ? 1.349 -3.373 -28.561 1.00 52.34 267 ASN A C 1
ATOM 2132 O O . ASN A 1 267 ? 0.158 -3.047 -28.518 1.00 52.34 267 ASN A O 1
ATOM 2136 N N . MET A 1 268 ? 2.293 -2.588 -28.029 1.00 54.97 268 MET A N 1
ATOM 2137 C CA . MET A 1 268 ? 1.992 -1.299 -27.392 1.00 54.97 268 MET A CA 1
ATOM 2138 C C . MET A 1 268 ? 1.639 -0.176 -28.374 1.00 54.97 268 MET A C 1
ATOM 2140 O O . MET A 1 268 ? 0.827 0.698 -28.052 1.00 54.97 268 MET A O 1
ATOM 2144 N N . ARG A 1 269 ? 2.165 -0.217 -29.606 1.00 49.84 269 ARG A N 1
ATOM 2145 C CA . ARG A 1 269 ? 1.812 0.744 -30.668 1.00 49.84 269 ARG A CA 1
ATOM 2146 C C . ARG A 1 269 ? 0.376 0.540 -31.153 1.00 49.84 269 ARG A C 1
ATOM 2148 O O . ARG A 1 269 ? -0.276 1.506 -31.555 1.00 49.84 269 ARG A O 1
ATOM 2155 N N . THR A 1 270 ? -0.130 -0.693 -31.106 1.00 52.56 270 THR A N 1
ATOM 2156 C CA . THR A 1 270 ? -1.540 -1.015 -31.380 1.00 52.56 270 THR A CA 1
ATOM 2157 C C . THR A 1 270 ? -2.475 -0.372 -30.366 1.00 52.56 270 THR A C 1
ATOM 2159 O O . THR A 1 270 ? -3.452 0.251 -30.789 1.00 52.56 270 THR A O 1
ATOM 2162 N N . TYR A 1 271 ? -2.137 -0.418 -29.068 1.00 55.00 271 TYR A N 1
ATOM 2163 C CA . TYR A 1 271 ? -2.897 0.304 -28.048 1.00 55.00 271 TYR A CA 1
ATOM 2164 C C . TYR A 1 271 ? -2.863 1.807 -28.336 1.00 55.00 271 TYR A C 1
ATOM 2166 O O . TYR A 1 271 ? -3.915 2.388 -28.545 1.00 55.00 271 TYR A O 1
ATOM 2174 N N . GLN A 1 272 ? -1.693 2.428 -28.526 1.00 50.69 272 GLN A N 1
ATOM 2175 C CA . GLN A 1 272 ? -1.593 3.878 -28.789 1.00 50.69 272 GLN A CA 1
ATOM 2176 C C . GLN A 1 272 ? -2.419 4.399 -29.989 1.00 50.69 272 GLN A C 1
ATOM 2178 O O . GLN A 1 272 ? -2.778 5.576 -30.008 1.00 50.69 272 GLN A O 1
ATOM 2183 N N . LYS A 1 273 ? -2.720 3.565 -30.997 1.00 53.12 273 LYS A N 1
ATOM 2184 C CA . LYS A 1 273 ? -3.467 3.975 -32.204 1.00 53.12 273 LYS A CA 1
ATOM 2185 C C . LYS A 1 273 ? -4.983 3.793 -32.115 1.00 53.12 273 LYS A C 1
ATOM 2187 O O . LYS A 1 273 ? -5.692 4.466 -32.861 1.00 53.12 273 LYS A O 1
ATOM 2192 N N . LYS A 1 274 ? -5.481 2.867 -31.290 1.00 49.28 274 LYS A N 1
ATOM 2193 C CA . LYS A 1 274 ? -6.910 2.493 -31.254 1.00 49.28 274 LYS A CA 1
ATOM 2194 C C . LYS A 1 274 ? -7.539 2.582 -29.856 1.00 49.28 274 LYS A C 1
ATOM 2196 O O . LYS A 1 274 ? -8.758 2.707 -29.774 1.00 49.28 274 LYS A O 1
ATOM 2201 N N . SER A 1 275 ? -6.746 2.568 -28.779 1.00 54.28 275 SER A N 1
ATOM 2202 C CA . SER A 1 275 ? -7.228 2.449 -27.395 1.00 54.28 275 SER A CA 1
ATOM 2203 C C . SER A 1 275 ? -6.158 2.797 -26.334 1.00 54.28 275 SER A C 1
ATOM 2205 O O . SER A 1 275 ? -5.229 3.549 -26.586 1.00 54.28 275 SER A O 1
ATOM 2207 N N . SER A 1 276 ? -6.301 2.343 -25.086 1.00 64.25 276 SER A N 1
ATOM 2208 C CA . SER A 1 276 ? -5.281 2.508 -24.036 1.00 64.25 276 SER A CA 1
ATOM 2209 C C . SER A 1 276 ? -4.901 1.132 -23.507 1.00 64.25 276 SER A C 1
ATOM 2211 O O . SER A 1 276 ? -5.797 0.315 -23.292 1.00 64.25 276 SER A O 1
ATOM 2213 N N . PHE A 1 277 ? -3.616 0.895 -23.213 1.00 68.75 277 PHE A N 1
ATOM 2214 C CA . PHE A 1 277 ? -3.141 -0.333 -22.551 1.00 68.75 277 PHE A CA 1
ATOM 2215 C C . PHE A 1 277 ? -3.960 -0.643 -21.293 1.00 68.75 277 PHE A C 1
ATOM 2217 O O . PHE A 1 277 ? -4.364 -1.777 -21.056 1.00 68.75 277 PHE A O 1
ATOM 2224 N N . SER A 1 278 ? -4.303 0.397 -20.527 1.00 66.06 278 SER A N 1
ATOM 2225 C CA . SER A 1 278 ? -5.126 0.259 -19.324 1.00 66.06 278 SER A CA 1
ATOM 2226 C C . SER A 1 278 ? -6.525 -0.311 -19.583 1.00 66.06 278 SER A C 1
ATOM 2228 O O . SER A 1 278 ? -7.150 -0.787 -18.639 1.00 66.06 278 SER A O 1
ATOM 2230 N N . LYS A 1 279 ? -7.027 -0.280 -20.823 1.00 67.56 279 LYS A N 1
ATOM 2231 C CA . LYS A 1 279 ? -8.374 -0.732 -21.202 1.00 67.56 279 LYS A CA 1
ATOM 2232 C C . LYS A 1 279 ? -8.387 -2.054 -21.962 1.00 67.56 279 LYS A C 1
ATOM 2234 O O . LYS A 1 279 ? -9.272 -2.858 -21.708 1.00 67.56 279 LYS A O 1
ATOM 2239 N N . GLU A 1 280 ? -7.451 -2.256 -22.883 1.00 68.75 280 GLU A N 1
ATOM 2240 C CA . GLU A 1 280 ? -7.512 -3.379 -23.830 1.00 68.75 280 GLU A CA 1
ATOM 2241 C C . GLU A 1 280 ? -6.437 -4.445 -23.618 1.00 68.75 280 GLU A C 1
ATOM 2243 O O . GLU A 1 280 ? -6.509 -5.492 -24.256 1.00 68.75 280 GLU A O 1
ATOM 2248 N N . ALA A 1 281 ? -5.456 -4.223 -22.736 1.00 70.12 281 ALA A N 1
ATOM 2249 C CA . ALA A 1 281 ? -4.454 -5.250 -22.495 1.00 70.12 281 ALA A CA 1
ATOM 2250 C C . ALA A 1 281 ? -5.079 -6.505 -21.873 1.00 70.12 281 ALA A C 1
ATOM 2252 O O . ALA A 1 281 ? -5.899 -6.419 -20.953 1.00 70.12 281 ALA A O 1
ATOM 2253 N N . VAL A 1 282 ? -4.650 -7.670 -22.365 1.00 71.38 282 VAL A N 1
ATOM 2254 C CA . VAL A 1 282 ? -5.064 -9.003 -21.904 1.00 71.38 282 VAL A CA 1
ATOM 2255 C C . VAL A 1 282 ? -4.347 -9.330 -20.587 1.00 71.38 282 VAL A C 1
ATOM 2257 O O . VAL A 1 282 ? -3.579 -10.273 -20.472 1.00 71.38 282 VAL A O 1
ATOM 2260 N N . PHE A 1 283 ? -4.559 -8.477 -19.588 1.00 70.88 283 PHE A N 1
ATOM 2261 C CA . PHE A 1 283 ? -4.061 -8.639 -18.229 1.00 70.88 283 PHE A CA 1
ATOM 2262 C C . PHE A 1 283 ? -5.192 -8.374 -17.231 1.00 70.88 283 PHE A C 1
ATOM 2264 O O . PHE A 1 283 ? -6.073 -7.538 -17.495 1.00 70.88 283 PHE A O 1
ATOM 2271 N N . PRO A 1 284 ? -5.160 -9.014 -16.049 1.00 72.44 284 PRO A N 1
ATOM 2272 C CA . PRO A 1 284 ? -6.015 -8.639 -14.932 1.00 72.44 284 PRO A CA 1
ATOM 2273 C C . PRO A 1 284 ? -5.974 -7.129 -14.660 1.00 72.44 284 PRO A C 1
ATOM 2275 O O . PRO A 1 284 ? -4.925 -6.489 -14.766 1.00 72.44 284 PRO A O 1
ATOM 2278 N N . GLU A 1 285 ? -7.113 -6.545 -14.277 1.00 73.94 285 GLU A N 1
ATOM 2279 C CA . GLU A 1 285 ? -7.231 -5.103 -13.993 1.00 73.94 285 GLU A CA 1
ATOM 2280 C C . GLU A 1 285 ? -6.186 -4.617 -12.978 1.00 73.94 285 GLU A C 1
ATOM 2282 O O . GLU A 1 285 ? -5.623 -3.536 -13.135 1.00 73.94 285 GLU A O 1
ATOM 2287 N N . LEU A 1 286 ? -5.863 -5.469 -12.004 1.00 71.94 286 LEU A N 1
ATOM 2288 C CA . LEU A 1 286 ? -4.833 -5.247 -10.992 1.00 71.94 286 LEU A CA 1
ATOM 2289 C C . LEU A 1 286 ? -3.449 -4.915 -11.575 1.00 71.94 286 LEU A C 1
ATOM 2291 O O . LEU A 1 286 ? -2.701 -4.112 -11.018 1.00 71.94 286 LEU A O 1
ATOM 2295 N N . ILE A 1 287 ? -3.087 -5.557 -12.684 1.00 73.44 287 ILE A N 1
ATOM 2296 C CA . ILE A 1 287 ? -1.803 -5.328 -13.349 1.00 73.44 287 ILE A CA 1
ATOM 2297 C C . ILE A 1 287 ? -1.879 -4.028 -14.157 1.00 73.44 287 ILE A C 1
ATOM 2299 O O . ILE A 1 287 ? -0.931 -3.241 -14.156 1.00 73.44 287 ILE A O 1
ATOM 2303 N N . ARG A 1 288 ? -3.034 -3.761 -14.782 1.00 75.44 288 ARG A N 1
ATOM 2304 C CA . ARG A 1 288 ? -3.264 -2.609 -15.665 1.00 75.44 288 ARG A CA 1
ATOM 2305 C C . ARG A 1 288 ? -3.394 -1.264 -14.942 1.00 75.44 288 ARG A C 1
ATOM 2307 O O . ARG A 1 288 ? -2.962 -0.259 -15.505 1.00 75.44 288 ARG A O 1
ATOM 2314 N N . SER A 1 289 ? -3.991 -1.213 -13.747 1.00 71.62 289 SER A N 1
ATOM 2315 C CA . SER A 1 289 ? -4.375 0.043 -13.069 1.00 71.62 289 SER A CA 1
ATOM 2316 C C . SER A 1 289 ? -3.196 0.960 -12.744 1.00 71.62 289 SER A C 1
ATOM 2318 O O . SER A 1 289 ? -3.298 2.176 -12.887 1.00 71.62 289 SER A O 1
ATOM 2320 N N . ASP A 1 290 ? -2.069 0.371 -12.343 1.00 74.81 290 ASP A N 1
ATOM 2321 C CA . ASP A 1 290 ? -0.852 1.088 -11.953 1.00 74.81 290 ASP A CA 1
ATOM 2322 C C . ASP A 1 290 ? 0.334 0.728 -12.858 1.00 74.81 290 ASP A C 1
ATOM 2324 O O . ASP A 1 290 ? 1.484 0.707 -12.420 1.00 74.81 290 ASP A O 1
ATOM 2328 N N . PHE A 1 291 ? 0.073 0.381 -14.116 1.00 80.31 291 PHE A N 1
ATOM 2329 C CA . PHE A 1 291 ? 1.144 0.063 -15.052 1.00 80.31 291 PHE A CA 1
ATOM 2330 C C . PHE A 1 291 ? 1.913 1.340 -15.460 1.00 80.31 291 PHE A C 1
ATOM 2332 O O . PHE A 1 291 ? 1.283 2.369 -15.742 1.00 80.31 291 PHE A O 1
ATOM 2339 N N . PRO A 1 292 ? 3.260 1.337 -15.499 1.00 84.44 292 PRO A N 1
ATOM 2340 C CA . PRO A 1 292 ? 4.030 2.484 -15.981 1.00 84.44 292 PRO A CA 1
ATOM 2341 C C . PRO A 1 292 ? 3.735 2.771 -17.462 1.00 84.44 292 PRO A C 1
ATOM 2343 O O . PRO A 1 292 ? 3.947 1.932 -18.331 1.00 84.44 292 PRO A O 1
ATOM 2346 N N . LEU A 1 293 ? 3.236 3.975 -17.760 1.00 83.19 293 LEU A N 1
ATOM 2347 C CA . LEU A 1 293 ? 2.862 4.421 -19.107 1.00 83.19 293 LEU A CA 1
ATOM 2348 C C . LEU A 1 293 ? 3.546 5.751 -19.435 1.00 83.19 293 LEU A C 1
ATOM 2350 O O . LEU A 1 293 ? 4.052 6.433 -18.541 1.00 83.19 293 LEU A O 1
ATOM 2354 N N . GLY A 1 294 ? 3.500 6.169 -20.703 1.00 82.94 294 GLY A N 1
ATOM 2355 C CA . GLY A 1 294 ? 4.208 7.365 -21.179 1.00 82.94 294 GLY A CA 1
ATOM 2356 C C . GLY A 1 294 ? 3.874 8.637 -20.397 1.00 82.94 294 GLY A C 1
ATOM 2357 O O . GLY A 1 294 ? 4.766 9.426 -20.081 1.00 82.94 294 GLY A O 1
ATOM 2358 N N . MET A 1 295 ? 2.613 8.799 -19.979 1.00 84.19 295 MET A N 1
ATOM 2359 C CA . MET A 1 295 ? 2.202 9.904 -19.108 1.00 84.19 295 MET A CA 1
ATOM 2360 C C . MET A 1 295 ? 2.916 9.861 -17.749 1.00 84.19 295 MET A C 1
ATOM 2362 O O . MET A 1 295 ? 3.384 10.897 -17.288 1.00 84.19 295 MET A O 1
ATOM 2366 N N . ASN A 1 296 ? 3.052 8.685 -17.130 1.00 87.69 296 ASN A N 1
ATOM 2367 C CA . ASN A 1 296 ? 3.708 8.520 -15.829 1.00 87.69 296 ASN A CA 1
ATOM 2368 C C . ASN A 1 296 ? 5.197 8.878 -15.914 1.00 87.69 296 ASN A C 1
ATOM 2370 O O . ASN A 1 296 ? 5.671 9.709 -15.142 1.00 87.69 296 ASN A O 1
ATOM 2374 N N . LEU A 1 297 ? 5.911 8.333 -16.905 1.00 88.81 297 LEU A N 1
ATOM 2375 C CA . LEU A 1 297 ? 7.332 8.629 -17.128 1.00 88.81 297 LEU A CA 1
ATOM 2376 C C . LEU A 1 297 ? 7.553 10.114 -17.448 1.00 88.81 297 LEU A C 1
ATOM 2378 O O . LEU A 1 297 ? 8.481 10.738 -16.937 1.00 88.81 297 LEU A O 1
ATOM 2382 N N . SER A 1 298 ? 6.662 10.714 -18.240 1.00 87.62 298 SER A N 1
ATOM 2383 C CA . SER A 1 298 ? 6.735 12.140 -18.567 1.00 87.62 298 SER A CA 1
ATOM 2384 C C . SER A 1 298 ? 6.539 13.034 -17.338 1.00 87.62 298 SER A C 1
ATOM 2386 O O . SER A 1 298 ? 7.269 14.012 -17.180 1.00 87.62 298 SER A O 1
ATOM 2388 N N . ARG A 1 299 ? 5.587 12.697 -16.453 1.00 90.12 299 ARG A N 1
ATOM 2389 C CA . ARG A 1 299 ? 5.372 13.398 -15.173 1.00 90.12 299 ARG A CA 1
ATOM 2390 C C . ARG A 1 299 ? 6.615 13.315 -14.288 1.00 90.12 299 ARG A C 1
ATOM 2392 O O . ARG A 1 299 ? 7.107 14.348 -13.841 1.00 90.12 299 ARG A O 1
ATOM 2399 N N . ILE A 1 300 ? 7.177 12.114 -14.123 1.00 89.81 300 ILE A N 1
ATOM 2400 C CA . ILE A 1 300 ? 8.408 11.890 -13.344 1.00 89.81 300 ILE A CA 1
ATOM 2401 C C . ILE A 1 300 ? 9.559 12.739 -13.895 1.00 89.81 300 ILE A C 1
ATOM 2403 O O . ILE A 1 300 ? 10.223 13.447 -13.135 1.00 89.81 300 ILE A O 1
ATOM 2407 N N . LYS A 1 301 ? 9.758 12.750 -15.220 1.00 86.12 301 LYS A N 1
ATOM 2408 C CA . LYS A 1 301 ? 10.804 13.552 -15.872 1.00 86.12 301 LYS A CA 1
ATOM 2409 C C . LYS A 1 301 ? 10.656 15.048 -15.576 1.00 86.12 301 LYS A C 1
ATOM 2411 O O . LYS A 1 301 ? 11.650 15.712 -15.286 1.00 86.12 301 LYS A O 1
ATOM 2416 N N . ARG A 1 302 ? 9.422 15.563 -15.575 1.00 88.00 302 ARG A N 1
ATOM 2417 C CA . ARG A 1 302 ? 9.109 16.962 -15.228 1.00 88.00 302 ARG A CA 1
ATOM 2418 C C . ARG A 1 302 ? 9.150 17.261 -13.725 1.00 88.00 302 ARG A C 1
ATOM 2420 O O . ARG A 1 302 ? 9.044 18.419 -13.349 1.00 88.00 302 ARG A O 1
ATOM 2427 N N . GLY A 1 303 ? 9.338 16.254 -12.868 1.00 82.94 303 GLY A N 1
ATOM 2428 C CA . GLY A 1 303 ? 9.266 16.419 -11.413 1.00 82.94 303 GLY A CA 1
ATOM 2429 C C . GLY A 1 303 ? 7.841 16.617 -10.891 1.00 82.94 303 GLY A C 1
ATOM 2430 O O . GLY A 1 303 ? 7.659 17.090 -9.776 1.00 82.94 303 GLY A O 1
ATOM 2431 N N . GLU A 1 304 ? 6.831 16.267 -11.687 1.00 86.31 304 GLU A N 1
ATOM 2432 C CA . GLU A 1 304 ? 5.438 16.310 -11.258 1.00 86.31 304 GLU A CA 1
ATOM 2433 C C . GLU A 1 304 ? 5.135 15.143 -10.304 1.00 86.31 304 GLU A C 1
ATOM 2435 O O . GLU A 1 304 ? 5.672 14.043 -10.478 1.00 86.31 304 GLU A O 1
ATOM 2440 N N . PRO A 1 305 ? 4.241 15.338 -9.319 1.00 81.19 305 PRO A N 1
ATOM 2441 C CA . PRO A 1 305 ? 3.924 14.307 -8.341 1.00 81.19 305 PRO A CA 1
ATOM 2442 C C . PRO A 1 305 ? 3.304 13.081 -9.018 1.00 81.19 305 PRO A C 1
ATOM 2444 O O . PRO A 1 305 ? 2.435 13.214 -9.879 1.00 81.19 305 PRO A O 1
ATOM 2447 N N . VAL A 1 306 ? 3.715 11.886 -8.598 1.00 83.94 306 VAL A N 1
ATOM 2448 C CA . VAL A 1 306 ? 3.132 10.586 -8.974 1.00 83.94 306 VAL A CA 1
ATOM 2449 C C . VAL A 1 306 ? 2.917 9.745 -7.713 1.00 83.94 306 VAL A C 1
ATOM 2451 O O . VAL A 1 306 ? 3.491 10.048 -6.667 1.00 83.94 306 VAL A O 1
ATOM 2454 N N . SER A 1 307 ? 2.082 8.704 -7.782 1.00 78.88 307 SER A N 1
ATOM 2455 C CA . SER A 1 307 ? 1.887 7.808 -6.635 1.00 78.88 307 SER A CA 1
ATOM 2456 C C . SER A 1 307 ? 3.127 6.944 -6.379 1.00 78.88 307 SER A C 1
ATOM 2458 O O . SER A 1 307 ? 3.866 6.613 -7.310 1.00 78.88 307 SER A O 1
ATOM 2460 N N . ASP A 1 308 ? 3.325 6.515 -5.127 1.00 77.69 308 ASP A N 1
ATOM 2461 C CA . ASP A 1 308 ? 4.421 5.605 -4.751 1.00 77.69 308 ASP A CA 1
ATOM 2462 C C . ASP A 1 308 ? 4.405 4.303 -5.545 1.00 77.69 308 ASP A C 1
ATOM 2464 O O . ASP A 1 308 ? 5.450 3.774 -5.912 1.00 77.69 308 ASP A O 1
ATOM 2468 N N . THR A 1 309 ? 3.213 3.774 -5.812 1.00 79.12 309 THR A N 1
ATOM 2469 C CA . THR A 1 309 ? 3.041 2.546 -6.590 1.00 79.12 309 THR A CA 1
ATOM 2470 C C . THR A 1 309 ? 3.529 2.723 -8.019 1.00 79.12 309 THR A C 1
ATOM 2472 O O . THR A 1 309 ? 4.288 1.881 -8.497 1.00 79.12 309 THR A O 1
ATOM 2475 N N . ILE A 1 310 ? 3.174 3.833 -8.672 1.00 84.62 310 ILE A N 1
ATOM 2476 C CA . ILE A 1 310 ? 3.664 4.156 -10.015 1.00 84.62 310 ILE A CA 1
ATOM 2477 C C . ILE A 1 310 ? 5.177 4.372 -10.008 1.00 84.62 310 ILE A C 1
ATOM 2479 O O . ILE A 1 310 ? 5.862 3.826 -10.872 1.00 84.62 310 ILE A O 1
ATOM 2483 N N . LEU A 1 311 ? 5.709 5.128 -9.042 1.00 84.44 311 LEU A N 1
ATOM 2484 C CA . LEU A 1 311 ? 7.147 5.384 -8.944 1.00 84.44 311 LEU A CA 1
ATOM 2485 C C . LEU A 1 311 ? 7.929 4.077 -8.762 1.00 84.44 311 LEU A C 1
ATOM 2487 O O . LEU A 1 311 ? 8.856 3.812 -9.520 1.00 84.44 311 LEU A O 1
ATOM 2491 N N . ARG A 1 312 ? 7.501 3.213 -7.833 1.00 82.50 312 ARG A N 1
ATOM 2492 C CA . ARG A 1 312 ? 8.123 1.906 -7.578 1.00 82.50 312 ARG A CA 1
ATOM 2493 C C . ARG A 1 312 ? 8.066 0.989 -8.796 1.00 82.50 312 ARG A C 1
ATOM 2495 O O . ARG A 1 312 ? 9.087 0.430 -9.172 1.00 82.50 312 ARG A O 1
ATOM 2502 N N . LYS A 1 313 ? 6.897 0.850 -9.432 1.00 85.00 313 LYS A N 1
ATOM 2503 C CA . LYS A 1 313 ? 6.749 0.024 -10.642 1.00 85.00 313 LYS A CA 1
ATOM 2504 C C . LYS A 1 313 ? 7.587 0.565 -11.803 1.00 85.00 313 LYS A C 1
ATOM 2506 O O . LYS A 1 313 ? 8.123 -0.222 -12.570 1.00 85.00 313 LYS A O 1
ATOM 2511 N N . THR A 1 314 ? 7.736 1.888 -11.907 1.00 88.12 314 THR A N 1
ATOM 2512 C CA . THR A 1 314 ? 8.613 2.521 -12.905 1.00 88.12 314 THR A CA 1
ATOM 2513 C C . THR A 1 314 ? 10.078 2.190 -12.636 1.00 88.12 314 THR A C 1
ATOM 2515 O O . THR A 1 314 ? 10.773 1.787 -13.559 1.00 88.12 314 THR A O 1
ATOM 2518 N N . LEU A 1 315 ? 10.535 2.303 -11.385 1.00 85.31 315 LEU A N 1
ATOM 2519 C CA . LEU A 1 315 ? 11.899 1.932 -10.998 1.00 85.31 315 LEU A CA 1
ATOM 2520 C C . LEU A 1 315 ? 12.200 0.464 -11.317 1.00 85.31 315 LEU A C 1
ATOM 2522 O O . LEU A 1 315 ? 13.207 0.187 -11.954 1.00 85.31 315 LEU A O 1
ATOM 2526 N N . ILE A 1 316 ? 11.303 -0.454 -10.939 1.00 84.50 316 ILE A N 1
ATOM 2527 C CA . ILE A 1 316 ? 11.453 -1.892 -11.218 1.00 84.50 316 ILE A CA 1
ATOM 2528 C C . ILE A 1 316 ? 11.544 -2.144 -12.725 1.00 84.50 316 ILE A C 1
ATOM 2530 O O . ILE A 1 316 ? 12.484 -2.786 -13.180 1.00 84.50 316 ILE A O 1
ATOM 2534 N N . LEU A 1 317 ? 10.593 -1.606 -13.498 1.00 87.06 317 LEU A N 1
ATOM 2535 C CA . LEU A 1 317 ? 10.546 -1.792 -14.948 1.00 87.06 317 LEU A CA 1
ATOM 2536 C C . LEU A 1 317 ? 11.834 -1.315 -15.627 1.00 87.06 317 LEU A C 1
ATOM 2538 O O . LEU A 1 317 ? 12.376 -2.012 -16.480 1.00 87.06 317 LEU A O 1
ATOM 2542 N N . LEU A 1 318 ? 12.301 -0.117 -15.270 1.00 88.44 318 LEU A N 1
ATOM 2543 C CA . LEU A 1 318 ? 13.458 0.490 -15.918 1.00 88.44 318 LEU A CA 1
ATOM 2544 C C . LEU A 1 318 ? 14.769 -0.156 -15.480 1.00 88.44 318 LEU A C 1
ATOM 2546 O O . LEU A 1 318 ? 15.615 -0.368 -16.336 1.00 88.44 318 LEU A O 1
ATOM 2550 N N . ASN A 1 319 ? 14.920 -0.530 -14.205 1.00 84.56 319 ASN A N 1
ATOM 2551 C CA . ASN A 1 319 ? 16.088 -1.292 -13.753 1.00 84.56 319 ASN A CA 1
ATOM 2552 C C . ASN A 1 319 ? 16.195 -2.624 -14.489 1.00 84.56 319 ASN A C 1
ATOM 2554 O O . ASN A 1 319 ? 17.257 -2.952 -15.009 1.00 84.56 319 ASN A O 1
ATOM 2558 N N . PHE A 1 320 ? 15.083 -3.359 -14.575 1.00 84.19 320 PHE A N 1
ATOM 2559 C CA . PHE A 1 320 ? 15.043 -4.626 -15.292 1.00 84.19 320 PHE A CA 1
ATOM 2560 C C . PHE A 1 320 ? 15.428 -4.425 -16.761 1.00 84.19 320 PHE A C 1
ATOM 2562 O O . PHE A 1 320 ? 16.329 -5.088 -17.265 1.00 84.19 320 PHE A O 1
ATOM 2569 N N . TYR A 1 321 ? 14.818 -3.447 -17.436 1.00 85.12 321 TYR A N 1
ATOM 2570 C CA . TYR A 1 321 ? 15.153 -3.147 -18.823 1.00 85.12 321 TYR A CA 1
ATOM 2571 C C . TYR A 1 321 ? 16.625 -2.750 -19.014 1.00 85.12 321 TYR A C 1
ATOM 2573 O O . TYR A 1 321 ? 17.287 -3.333 -19.868 1.00 85.12 321 TYR A O 1
ATOM 2581 N N . CYS A 1 322 ? 17.148 -1.792 -18.239 1.00 83.81 322 CYS A N 1
ATOM 2582 C CA . CYS A 1 322 ? 18.538 -1.346 -18.358 1.00 83.81 322 CYS A CA 1
ATOM 2583 C C . CYS A 1 322 ? 19.512 -2.507 -18.149 1.00 83.81 322 CYS A C 1
ATOM 2585 O O . CYS A 1 322 ? 20.452 -2.662 -18.926 1.00 83.81 322 CYS A O 1
ATOM 2587 N N . PHE A 1 323 ? 19.259 -3.355 -17.149 1.00 81.75 323 PHE A N 1
ATOM 2588 C CA . PHE A 1 323 ? 20.075 -4.532 -16.875 1.00 81.75 323 PHE A CA 1
ATOM 2589 C C . PHE A 1 323 ? 20.157 -5.460 -18.092 1.00 81.75 323 PHE A C 1
ATOM 2591 O O . PHE A 1 323 ? 21.255 -5.736 -18.580 1.00 81.75 323 PHE A O 1
ATOM 2598 N N . PHE A 1 324 ? 19.010 -5.888 -18.630 1.00 79.69 324 PHE A N 1
ATOM 2599 C CA . PHE A 1 324 ? 18.989 -6.794 -19.778 1.00 79.69 324 PHE A CA 1
ATOM 2600 C C . PHE A 1 324 ? 19.520 -6.131 -21.046 1.00 79.69 324 PHE A C 1
ATOM 2602 O O . PHE A 1 324 ? 20.320 -6.741 -21.743 1.00 79.69 324 PHE A O 1
ATOM 2609 N N . ALA A 1 325 ? 19.164 -4.877 -21.328 1.00 80.69 325 ALA A N 1
ATOM 2610 C CA . ALA A 1 325 ? 19.664 -4.164 -22.501 1.00 80.69 325 ALA A CA 1
ATOM 2611 C C . ALA A 1 325 ? 21.198 -4.033 -22.489 1.00 80.69 325 ALA A C 1
ATOM 2613 O O . ALA A 1 325 ? 21.842 -4.241 -23.515 1.00 80.69 325 ALA A O 1
ATOM 2614 N N . VAL A 1 326 ? 21.801 -3.756 -21.327 1.00 80.25 326 VAL A N 1
ATOM 2615 C CA . VAL A 1 326 ? 23.264 -3.726 -21.172 1.00 80.25 326 VAL A CA 1
ATOM 2616 C C . VAL A 1 326 ? 23.877 -5.118 -21.317 1.00 80.25 326 VAL A C 1
ATOM 2618 O O . VAL A 1 326 ? 24.957 -5.240 -21.896 1.00 80.25 326 VAL A O 1
ATOM 2621 N N . LEU A 1 327 ? 23.234 -6.162 -20.786 1.00 75.62 327 LEU A N 1
ATOM 2622 C CA . LEU A 1 327 ? 23.699 -7.538 -20.969 1.00 75.62 327 LEU A CA 1
ATOM 2623 C C . LEU A 1 327 ? 23.660 -7.957 -22.439 1.00 75.62 327 LEU A C 1
ATOM 2625 O O . LEU A 1 327 ? 24.662 -8.474 -22.922 1.00 75.62 327 LEU A O 1
ATOM 2629 N N . PHE A 1 328 ? 22.569 -7.685 -23.157 1.00 71.81 328 PHE A N 1
ATOM 2630 C CA . PHE A 1 328 ? 22.451 -7.973 -24.588 1.00 71.81 328 PHE A CA 1
ATOM 2631 C C . PHE A 1 328 ? 23.516 -7.226 -25.397 1.00 71.81 328 PHE A C 1
ATOM 2633 O O . PHE A 1 328 ? 24.274 -7.863 -26.118 1.00 71.81 328 PHE A O 1
ATOM 2640 N N . ALA A 1 329 ? 23.694 -5.921 -25.165 1.00 72.06 329 ALA A N 1
ATOM 2641 C CA . ALA A 1 329 ? 24.721 -5.134 -25.853 1.00 72.06 329 ALA A CA 1
ATOM 2642 C C . ALA A 1 329 ? 26.165 -5.611 -25.574 1.00 72.06 329 ALA A C 1
ATOM 2644 O O . ALA A 1 329 ? 27.067 -5.387 -26.377 1.00 72.06 329 ALA A O 1
ATOM 2645 N N . LYS A 1 330 ? 26.419 -6.251 -24.422 1.00 69.44 330 LYS A N 1
ATOM 2646 C CA . LYS A 1 330 ? 27.726 -6.856 -24.094 1.00 69.44 330 LYS A CA 1
ATOM 2647 C C . LYS A 1 330 ? 27.884 -8.262 -24.674 1.00 69.44 330 LYS A C 1
ATOM 2649 O O . LYS A 1 330 ? 28.992 -8.638 -25.056 1.00 69.44 330 LYS A O 1
ATOM 2654 N N . ASN A 1 331 ? 26.792 -9.021 -24.728 1.00 59.81 331 ASN A N 1
ATOM 2655 C CA . ASN A 1 331 ? 26.744 -10.395 -25.218 1.00 59.81 331 ASN A CA 1
ATOM 2656 C C . ASN A 1 331 ? 26.523 -10.504 -26.734 1.00 59.81 331 ASN A C 1
ATOM 2658 O O . ASN A 1 331 ? 26.613 -11.614 -27.243 1.00 59.81 331 ASN A O 1
ATOM 2662 N N . ASP A 1 332 ? 26.403 -9.400 -27.479 1.00 50.00 332 ASP A N 1
ATOM 2663 C CA . ASP A 1 332 ? 26.525 -9.353 -28.955 1.00 50.00 332 ASP A CA 1
ATOM 2664 C C . ASP A 1 332 ? 27.900 -9.840 -29.490 1.00 50.00 332 ASP A C 1
ATOM 2666 O O . ASP A 1 332 ? 28.208 -9.746 -30.676 1.00 50.00 332 ASP A O 1
ATOM 2670 N N . THR A 1 333 ? 28.749 -10.405 -28.623 1.00 46.22 333 THR A N 1
ATOM 2671 C CA . THR A 1 333 ? 29.953 -11.171 -28.981 1.00 46.22 333 THR A CA 1
ATOM 2672 C C . THR A 1 333 ? 29.832 -12.686 -28.734 1.00 46.22 333 THR A C 1
ATOM 2674 O O . THR A 1 333 ? 30.800 -13.410 -28.961 1.00 46.22 333 THR A O 1
ATOM 2677 N N . SER A 1 334 ? 28.680 -13.198 -28.288 1.00 38.84 334 SER A N 1
ATOM 2678 C CA . SER A 1 334 ? 28.477 -14.615 -27.962 1.00 38.84 334 SER A CA 1
ATOM 2679 C C . SER A 1 334 ? 27.015 -15.042 -28.166 1.00 38.84 334 SER A C 1
ATOM 2681 O O . SER A 1 334 ? 26.178 -14.825 -27.291 1.00 38.84 334 SER A O 1
ATOM 2683 N N . ASP A 1 335 ? 26.759 -15.732 -29.283 1.00 37.72 335 ASP A N 1
ATOM 2684 C CA . ASP A 1 335 ? 25.506 -16.369 -29.742 1.00 37.72 335 ASP A CA 1
ATOM 2685 C C . ASP A 1 335 ? 24.900 -17.432 -28.785 1.00 37.72 335 ASP A C 1
ATOM 2687 O O . ASP A 1 335 ? 24.555 -18.532 -29.217 1.00 37.72 335 ASP A O 1
ATOM 2691 N N . LEU A 1 336 ? 24.796 -17.191 -27.473 1.00 36.22 336 LEU A N 1
ATOM 2692 C CA . LEU A 1 336 ? 24.500 -18.279 -26.527 1.00 36.22 336 LEU A CA 1
ATOM 2693 C C . LEU A 1 336 ? 23.499 -17.977 -25.410 1.00 36.22 336 LEU A C 1
ATOM 2695 O O . LEU A 1 336 ? 23.562 -18.621 -24.367 1.00 36.22 336 LEU A O 1
ATOM 2699 N N . PHE A 1 337 ? 22.573 -17.033 -25.598 1.00 31.61 337 PHE A N 1
ATOM 2700 C CA . PHE A 1 337 ? 21.544 -16.770 -24.576 1.00 31.61 337 PHE A CA 1
ATOM 2701 C C . PHE A 1 337 ? 20.085 -16.894 -25.033 1.00 31.61 337 PHE A C 1
ATOM 2703 O O . PHE A 1 337 ? 19.189 -16.695 -24.221 1.00 31.61 337 PHE A O 1
ATOM 2710 N N . CYS A 1 338 ? 19.845 -17.284 -26.287 1.00 28.97 338 CYS A N 1
ATOM 2711 C CA . CYS A 1 338 ? 18.516 -17.661 -26.784 1.00 28.97 338 CYS A CA 1
ATOM 2712 C C . CYS A 1 338 ? 18.590 -18.986 -27.558 1.00 28.97 338 CYS A C 1
ATOM 2714 O O . CYS A 1 338 ? 18.284 -19.037 -28.749 1.00 28.97 338 CYS A O 1
ATOM 2716 N N . ALA A 1 339 ? 19.061 -20.029 -26.880 1.00 25.39 339 ALA A N 1
ATOM 2717 C CA . ALA A 1 339 ? 18.767 -21.415 -27.222 1.00 25.39 339 ALA A CA 1
ATOM 2718 C C . ALA A 1 339 ? 18.120 -22.060 -26.003 1.00 25.39 339 ALA A C 1
ATOM 2720 O O . ALA A 1 339 ? 18.459 -21.596 -24.887 1.00 25.39 339 ALA A O 1
#

pLDDT: mean 77.22, std 18.86, range [25.39, 98.44]

Secondary structure (DSSP, 8-state):
--HHHHTTT--HHHHHHHHHHHHSS------S-TTHHHHHHHH--PPPHHHHHHHHHHHTT--S-TT-HHHHHHHHHHHHHHTT----HHHHHHHHHS----SSHHHHHHHHHHHHHHT--HHHHHHHIIIII-S-S--TTSHHHHHHHHHHHTT--HHHHHHHHHHHHHHHTSSPPPTT------HHHHHHHHTT--SHHHHHHHHHHTHHHHHSTTHHHHHHHHHHHHHHHHHHHHHHHHH-SS----TTS-HHHHHHHHHH-HHHHHHHHHS-HHHHSSS-HHHHTT---HHHHHHHHHT----HHHHHHHHHHHHHHHHHHHHHHHHTT---S--

Radius of gyration: 22.99 Å; chains: 1; bounding box: 55×49×67 Å